Protein AF-D4D636-F1 (afdb_monomer_lite)

InterPro domains:
  IPR001128 Cytochrome P450 [PF00067] (101-252)
  IPR036396 Cytochrome P450 superfamily [G3DSA:1.10.630.10] (94-252)
  IPR036396 Cytochrome P450 superfamily [SSF48264] (96-252)

Secondary structure (DSSP, 8-state):
-EEEEEEETT-HHHH-EEEEE---SSHHHHHHHHHHHHT-S-TT------TTS-TTSS-----S--EEEE-SSSEE-SHHHHHH--SPEEEEETTB---PPB-PPPBTTTBTHHHHSS-HHHHHHHHHHHH-SEEEEEETTEEEEEE--HHHHHHHTT-SSS----TTSTTSTTGGG--TTSTTTS-TTSHHHHHHHHHHHHHTSHHHHHHHHHHHHHHHHHHHHHHHHHHHHT----HHHHHHHHHHHHH-

pLDDT: mean 86.83, std 15.16, range [33.31, 97.62]

Organism: Trichophyton verrucosum (strain HKI 0517) (NCBI:txid663202)

Structure (mmCIF, N/CA/C/O backbone):
data_AF-D4D636-F1
#
_entry.id   AF-D4D636-F1
#
loop_
_atom_site.group_PDB
_atom_site.id
_atom_site.type_symbol
_atom_site.label_atom_id
_atom_site.label_alt_id
_atom_site.label_comp_id
_atom_site.label_asym_id
_atom_site.label_entity_id
_atom_site.label_seq_id
_atom_site.pdbx_PDB_ins_code
_atom_site.Cartn_x
_atom_site.Cartn_y
_atom_site.Cartn_z
_atom_site.occupancy
_atom_site.B_iso_or_equiv
_atom_site.auth_seq_id
_atom_site.auth_comp_id
_atom_site.auth_asym_id
_atom_site.auth_atom_id
_atom_site.pdbx_PDB_model_num
ATOM 1 N N . MET A 1 1 ? -31.312 15.406 18.066 1.00 64.62 1 MET A N 1
ATOM 2 C CA . MET A 1 1 ? -30.055 14.769 17.632 1.00 64.62 1 MET A CA 1
ATOM 3 C C . MET A 1 1 ? -29.540 13.998 18.830 1.00 64.62 1 MET A C 1
ATOM 5 O O . MET A 1 1 ? -29.364 14.607 19.879 1.00 64.62 1 MET A O 1
ATOM 9 N N . VAL A 1 2 ? -29.472 12.674 18.729 1.00 84.00 2 VAL A N 1
ATOM 10 C CA . VAL A 1 2 ? -29.031 11.815 19.838 1.00 84.00 2 VAL A CA 1
ATOM 11 C C . VAL A 1 2 ? -27.540 11.584 19.648 1.00 84.00 2 VAL A C 1
ATOM 13 O O . VAL A 1 2 ? -27.102 11.400 18.521 1.00 84.00 2 VAL A O 1
ATOM 16 N N . SER A 1 3 ? -26.740 11.635 20.706 1.00 88.31 3 SER A N 1
ATOM 17 C CA . SER A 1 3 ? -25.296 11.411 20.604 1.00 88.31 3 SER A CA 1
ATOM 18 C C . SER A 1 3 ? -24.871 10.332 21.579 1.00 88.31 3 SER A C 1
ATOM 20 O O . SER A 1 3 ? -25.233 10.442 22.748 1.00 88.31 3 SER A O 1
ATOM 22 N N . GLN A 1 4 ? -24.064 9.376 21.124 1.00 92.56 4 GLN A N 1
ATOM 23 C CA . GLN A 1 4 ? -23.548 8.289 21.954 1.00 92.56 4 GLN A CA 1
ATOM 24 C C . GLN A 1 4 ? -22.027 8.215 21.859 1.00 92.56 4 GLN A C 1
ATOM 26 O O . GLN A 1 4 ? -21.435 8.547 20.829 1.00 92.56 4 GLN A O 1
ATOM 3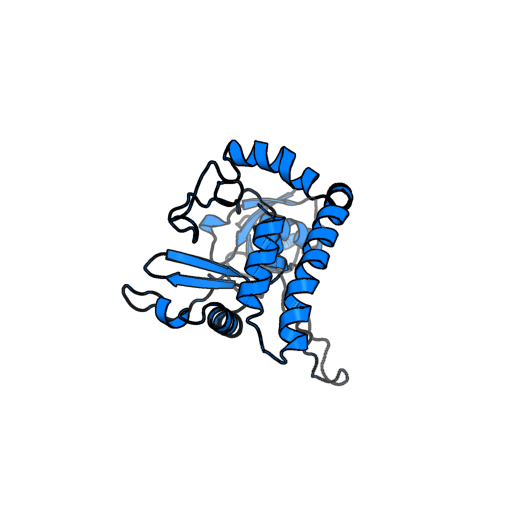1 N N . THR A 1 5 ? -21.386 7.811 22.951 1.00 94.25 5 THR A N 1
ATOM 32 C CA . THR A 1 5 ? -19.938 7.592 22.982 1.00 94.25 5 THR A CA 1
ATOM 33 C C . THR A 1 5 ? -19.648 6.138 22.653 1.00 94.25 5 THR A C 1
ATOM 35 O O . THR A 1 5 ? -20.190 5.248 23.298 1.00 94.25 5 THR A O 1
ATOM 38 N N . PHE A 1 6 ? -18.772 5.902 21.683 1.00 94.88 6 PHE A N 1
ATOM 39 C CA . PHE A 1 6 ? -18.388 4.575 21.224 1.00 94.88 6 PHE A CA 1
ATOM 40 C C . PHE A 1 6 ? -16.882 4.350 21.364 1.00 94.88 6 PHE A C 1
ATOM 42 O O . PHE A 1 6 ? -16.108 5.308 21.398 1.00 94.88 6 PHE A O 1
ATOM 49 N N . PHE A 1 7 ? -16.453 3.091 21.394 1.00 94.50 7 PHE A N 1
ATOM 50 C CA . PHE A 1 7 ? -15.047 2.695 21.282 1.00 94.50 7 PHE A CA 1
ATOM 51 C C . PHE A 1 7 ? -14.914 1.295 20.675 1.00 94.50 7 PHE A C 1
ATOM 53 O O . PHE A 1 7 ? -15.834 0.491 20.762 1.00 94.50 7 PHE A O 1
ATOM 60 N N . LEU A 1 8 ? -13.762 0.962 20.095 1.00 93.00 8 LEU A N 1
ATOM 61 C CA . LEU A 1 8 ? -13.460 -0.394 19.629 1.00 93.00 8 LEU A CA 1
ATOM 62 C C . LEU A 1 8 ? -12.976 -1.259 20.800 1.00 93.00 8 LEU A C 1
ATOM 64 O O . LEU A 1 8 ? -12.037 -0.889 21.514 1.00 93.00 8 LEU A O 1
ATOM 68 N N . LEU A 1 9 ? -13.583 -2.435 20.988 1.00 91.62 9 LEU A N 1
ATOM 69 C CA . LEU A 1 9 ? -13.149 -3.389 22.010 1.00 91.62 9 LEU A CA 1
ATOM 70 C C . LEU A 1 9 ? -11.670 -3.749 21.812 1.00 91.62 9 LEU A C 1
ATOM 72 O O . LEU A 1 9 ? -11.223 -4.018 20.697 1.00 91.62 9 LEU A O 1
ATOM 76 N N . GLY A 1 10 ? -10.912 -3.757 22.910 1.00 88.12 10 GLY A N 1
ATOM 77 C CA . GLY A 1 10 ? -9.457 -3.944 22.908 1.00 88.12 10 GLY A CA 1
ATOM 78 C C . GLY A 1 10 ? -8.645 -2.658 22.722 1.00 88.12 10 GLY A C 1
ATOM 79 O O . GLY A 1 10 ? -7.451 -2.674 22.998 1.00 88.12 10 GLY A O 1
ATOM 80 N N . ARG A 1 11 ? -9.266 -1.538 22.314 1.00 89.94 11 ARG A N 1
ATOM 81 C CA . ARG A 1 11 ? -8.588 -0.243 22.102 1.00 89.94 11 ARG A CA 1
ATOM 82 C C . ARG A 1 11 ? -9.389 0.951 22.635 1.00 89.94 11 ARG A C 1
ATOM 84 O O . ARG A 1 11 ? -9.500 1.972 21.961 1.00 89.94 11 ARG A O 1
ATOM 91 N N . ARG A 1 12 ? -9.970 0.838 23.838 1.00 90.06 12 ARG A N 1
ATOM 92 C CA . ARG A 1 12 ? -10.853 1.872 24.424 1.00 90.06 12 ARG A CA 1
ATOM 93 C C . ARG A 1 12 ? -10.198 3.257 24.453 1.00 90.06 12 ARG A C 1
ATOM 95 O O . ARG A 1 12 ? -10.799 4.211 23.972 1.00 90.06 12 ARG A O 1
ATOM 102 N N . GLU A 1 13 ? -8.968 3.355 24.945 1.00 89.44 13 GLU A N 1
ATOM 103 C CA . GLU A 1 13 ? -8.262 4.634 25.126 1.00 89.44 13 GLU A CA 1
ATOM 104 C C . GLU A 1 13 ? -8.042 5.388 23.803 1.00 89.44 13 GLU A C 1
ATOM 106 O O . GLU A 1 13 ? -8.341 6.575 23.718 1.00 89.44 13 GLU A O 1
ATOM 111 N N . ASP A 1 14 ? -7.628 4.683 22.746 1.00 88.06 14 ASP A N 1
ATOM 112 C CA . ASP A 1 14 ? -7.284 5.293 21.450 1.00 88.06 14 ASP A CA 1
ATOM 113 C C . ASP A 1 14 ? -8.501 5.581 20.555 1.00 88.06 14 ASP A C 1
ATOM 115 O O . ASP A 1 14 ? -8.406 6.311 19.566 1.00 88.06 14 ASP A O 1
ATOM 119 N N . THR A 1 15 ? -9.638 4.939 20.834 1.00 91.81 15 THR A N 1
ATOM 120 C CA . THR A 1 15 ? -10.776 4.892 19.899 1.00 91.81 15 THR A CA 1
ATOM 121 C C . THR A 1 15 ? -12.064 5.459 20.481 1.00 91.81 15 THR A C 1
ATOM 123 O O . THR A 1 15 ? -13.079 5.499 19.788 1.00 91.81 15 THR A O 1
ATOM 126 N N . THR A 1 16 ? -12.050 5.940 21.725 1.00 94.25 16 THR A N 1
ATOM 127 C CA . THR A 1 16 ? -13.240 6.556 22.317 1.00 94.25 16 THR A CA 1
ATOM 128 C C . THR A 1 16 ? -13.618 7.826 21.554 1.00 94.25 16 THR A C 1
ATOM 130 O O . THR A 1 16 ? -12.854 8.790 21.519 1.00 94.25 16 THR A O 1
ATOM 133 N N . ARG A 1 17 ? -14.800 7.838 20.929 1.00 93.12 17 ARG A N 1
ATOM 134 C CA . ARG A 1 17 ? -15.316 8.978 20.157 1.00 93.12 17 ARG A CA 1
ATOM 135 C C . ARG A 1 17 ? -16.808 9.156 20.390 1.00 93.12 17 ARG A C 1
ATOM 137 O O . ARG A 1 17 ? -17.547 8.189 20.544 1.00 93.12 17 ARG A O 1
ATOM 144 N N . LYS A 1 18 ? -17.256 10.408 20.381 1.00 93.31 18 LYS A N 1
ATOM 145 C CA . LYS A 1 18 ? -18.677 10.751 20.413 1.00 93.31 18 LYS A CA 1
ATOM 146 C C . LYS A 1 18 ? -19.212 10.789 18.983 1.00 93.31 18 LYS A C 1
ATOM 148 O O . LYS A 1 18 ? -18.644 11.484 18.145 1.00 93.31 18 LYS A O 1
ATOM 153 N N . VAL A 1 19 ? -20.282 10.048 18.716 1.00 92.00 19 VAL A N 1
ATOM 154 C CA . VAL A 1 19 ? -20.913 9.950 17.395 1.00 92.00 19 VAL A CA 1
ATOM 155 C C . VAL A 1 19 ? -22.338 10.478 17.483 1.00 92.00 19 VAL A C 1
ATOM 157 O O . VAL A 1 19 ? -23.110 10.099 18.367 1.00 92.00 19 VAL A O 1
ATOM 160 N N . GLU A 1 20 ? -22.681 11.381 16.571 1.00 90.25 20 GLU A N 1
ATOM 161 C CA . GLU A 1 20 ? -24.037 11.904 16.432 1.00 90.25 20 GLU A CA 1
ATOM 162 C C . GLU A 1 20 ? -24.884 10.948 15.590 1.00 90.25 20 GLU A C 1
ATOM 164 O O . GLU A 1 20 ? -24.506 10.540 14.493 1.00 90.25 20 GLU A O 1
ATOM 169 N N . MET A 1 21 ? -26.046 10.587 16.123 1.00 84.69 21 MET A N 1
ATOM 170 C CA . MET A 1 21 ? -27.013 9.681 15.523 1.00 84.69 21 MET A CA 1
ATOM 171 C C . MET A 1 21 ? -28.285 10.460 15.169 1.00 84.69 21 MET A C 1
ATOM 173 O O . MET A 1 21 ? -28.931 11.096 16.013 1.00 84.69 21 MET A O 1
ATOM 177 N N . ASN A 1 22 ? -28.666 10.401 13.895 1.00 83.06 22 ASN A N 1
ATOM 178 C CA . ASN A 1 22 ? -29.819 11.117 13.348 1.00 83.06 22 ASN A CA 1
ATOM 179 C C . ASN A 1 22 ? -31.132 10.349 13.558 1.00 83.06 22 ASN A C 1
ATOM 181 O O . ASN A 1 22 ? -31.799 10.016 12.589 1.00 83.06 22 ASN A O 1
ATOM 185 N N . GLY A 1 23 ? -31.487 10.065 14.815 1.00 79.50 23 GLY A N 1
ATOM 186 C CA . GLY A 1 23 ? -32.729 9.354 15.158 1.00 79.50 23 GLY A CA 1
ATOM 187 C C . GLY A 1 23 ? -32.871 8.011 14.429 1.00 79.50 23 GLY A C 1
ATOM 188 O O . GLY A 1 23 ? -33.794 7.866 13.639 1.00 79.50 23 GLY A O 1
ATOM 189 N N . PRO A 1 24 ? -31.926 7.075 14.612 1.00 81.81 24 PRO A N 1
ATOM 190 C CA . PRO A 1 24 ? -31.933 5.807 13.894 1.00 81.81 24 PRO A CA 1
ATOM 191 C C . PRO A 1 24 ? -33.111 4.918 14.305 1.00 81.81 24 PRO A C 1
ATOM 193 O O . PRO A 1 24 ? -33.360 4.733 15.492 1.00 81.81 24 PRO A O 1
ATOM 196 N N . ASP A 1 25 ? -33.760 4.298 13.319 1.00 85.06 25 ASP A N 1
ATOM 197 C CA . ASP A 1 25 ? -34.862 3.350 13.545 1.00 85.06 25 ASP A CA 1
ATOM 198 C C . ASP A 1 25 ? -34.370 1.916 13.841 1.00 85.06 25 ASP A C 1
ATOM 200 O O . ASP A 1 25 ? -35.157 1.039 14.185 1.00 85.06 25 ASP A O 1
ATOM 204 N N . SER A 1 26 ? -33.074 1.630 13.651 1.00 86.62 26 SER A N 1
ATOM 205 C CA . SER A 1 26 ? -32.472 0.315 13.927 1.00 86.62 26 SER A CA 1
ATOM 206 C C . SER A 1 26 ? -30.950 0.385 14.086 1.00 86.62 26 SER A C 1
ATOM 208 O O . SER A 1 26 ? -30.310 1.323 13.603 1.00 86.62 26 SER A O 1
ATOM 210 N N . LEU A 1 27 ? -30.348 -0.653 14.683 1.00 84.00 27 LEU A N 1
ATOM 211 C CA . LEU A 1 27 ? -28.887 -0.813 14.743 1.00 84.00 27 LEU A CA 1
ATOM 212 C C . LEU A 1 27 ? -28.252 -0.887 13.343 1.00 84.00 27 LEU A C 1
ATOM 214 O O . LEU A 1 27 ? -27.205 -0.295 13.100 1.00 84.00 27 LEU A O 1
ATOM 218 N N . ASN A 1 28 ? -28.918 -1.531 12.382 1.00 84.19 28 ASN A N 1
ATOM 219 C CA . ASN A 1 28 ? -28.427 -1.612 11.003 1.00 84.19 28 ASN A CA 1
ATOM 220 C C . ASN A 1 28 ? -28.324 -0.235 10.332 1.00 84.19 28 ASN A C 1
ATOM 222 O O . ASN A 1 28 ? -27.419 -0.007 9.531 1.00 84.19 28 ASN A O 1
ATOM 226 N N . ALA A 1 29 ? -29.205 0.705 10.688 1.00 85.50 29 ALA A N 1
ATOM 227 C CA . ALA A 1 29 ? -29.186 2.056 10.134 1.00 85.50 29 ALA A CA 1
ATOM 228 C C . ALA A 1 29 ? -27.954 2.871 10.571 1.00 85.50 29 ALA A C 1
ATOM 230 O O . ALA A 1 29 ? -27.540 3.777 9.847 1.00 85.50 29 ALA A O 1
ATOM 231 N N . ILE A 1 30 ? -27.344 2.554 11.722 1.00 87.44 30 ILE A N 1
ATOM 232 C CA . ILE A 1 30 ? -26.146 3.259 12.209 1.00 87.44 30 ILE A CA 1
ATOM 233 C C . ILE A 1 30 ? -24.833 2.636 11.727 1.00 87.44 30 ILE A C 1
ATOM 235 O O . ILE A 1 30 ? -23.808 3.321 11.749 1.00 87.44 30 ILE A O 1
ATOM 239 N N . LEU A 1 31 ? -24.840 1.382 11.254 1.00 87.31 31 LEU A N 1
ATOM 240 C CA . LEU A 1 31 ? -23.616 0.665 10.872 1.00 87.31 31 LEU A CA 1
ATOM 241 C C . LEU A 1 31 ? -22.752 1.412 9.846 1.00 87.31 31 LEU A C 1
ATOM 243 O O . LEU A 1 31 ? -21.551 1.502 10.089 1.00 87.31 31 LEU A O 1
ATOM 247 N N . PRO A 1 32 ? -23.289 2.012 8.763 1.00 86.06 32 PRO A N 1
ATOM 248 C CA . PRO A 1 32 ? -22.455 2.743 7.807 1.00 86.06 32 PRO A CA 1
ATOM 249 C C . PRO A 1 32 ? -21.752 3.954 8.434 1.00 86.06 32 PRO A C 1
ATOM 251 O O . PRO A 1 32 ? -20.595 4.235 8.125 1.00 86.06 32 PRO A O 1
ATOM 254 N N . GLY A 1 33 ? -22.430 4.657 9.349 1.00 88.00 33 GLY A N 1
ATOM 255 C CA . GLY A 1 33 ? -21.862 5.800 10.066 1.00 88.00 33 GLY A CA 1
ATOM 256 C C . GLY A 1 33 ? -20.763 5.375 11.035 1.00 88.00 33 GLY A C 1
ATOM 257 O O . GLY A 1 33 ? -19.674 5.949 11.031 1.00 88.00 33 GLY A O 1
ATOM 258 N N . ILE A 1 34 ? -21.013 4.316 11.809 1.00 89.75 34 ILE A N 1
ATOM 259 C CA . ILE A 1 34 ? -20.013 3.714 12.698 1.00 89.75 34 ILE A CA 1
ATOM 260 C C . ILE A 1 34 ? -18.806 3.230 11.888 1.00 89.75 34 ILE A C 1
ATOM 262 O O . ILE A 1 34 ? -17.666 3.552 12.216 1.00 89.75 34 ILE A O 1
ATOM 266 N N . ALA A 1 35 ? -19.040 2.528 10.784 1.00 87.75 35 ALA A N 1
ATOM 267 C CA . ALA A 1 35 ? -17.984 2.036 9.915 1.00 87.75 35 ALA A CA 1
ATOM 268 C C . ALA A 1 35 ? -17.115 3.160 9.349 1.00 87.75 35 ALA A C 1
ATOM 270 O O . ALA A 1 35 ? -15.891 3.044 9.350 1.00 87.75 35 ALA A O 1
ATOM 271 N N . ALA A 1 36 ? -17.727 4.273 8.940 1.00 85.19 36 ALA A N 1
ATOM 272 C CA . ALA A 1 36 ? -17.004 5.439 8.451 1.00 85.19 36 ALA A CA 1
ATOM 273 C C . ALA A 1 36 ? -16.132 6.091 9.538 1.00 85.19 36 ALA A C 1
ATOM 275 O O . ALA A 1 36 ? -14.976 6.415 9.270 1.00 85.19 36 ALA A O 1
ATOM 276 N N . VAL A 1 37 ? -16.653 6.252 10.761 1.00 88.44 37 VAL A N 1
ATOM 277 C CA . VAL A 1 37 ? -15.914 6.860 11.886 1.00 88.44 37 VAL A CA 1
ATOM 278 C C . VAL A 1 37 ? -14.745 5.983 12.336 1.00 88.44 37 VAL A C 1
ATOM 280 O O . VAL A 1 37 ? -13.674 6.497 12.654 1.00 88.44 37 VAL A O 1
ATOM 283 N N . TYR A 1 38 ? -14.945 4.666 12.361 1.00 87.81 38 TYR A N 1
ATOM 284 C CA . TYR A 1 38 ? -13.976 3.703 12.887 1.00 87.81 38 TYR A CA 1
ATOM 285 C C . TYR A 1 38 ? -13.116 3.022 11.817 1.00 87.81 38 TYR A C 1
ATOM 287 O O . TYR A 1 38 ? -12.277 2.188 12.152 1.00 87.81 38 TYR A O 1
ATOM 295 N N . GLY A 1 39 ? -13.304 3.359 10.538 1.00 83.25 39 GLY A N 1
ATOM 296 C CA . GLY A 1 39 ? -12.558 2.763 9.428 1.00 83.25 39 GLY A CA 1
ATOM 297 C C . GLY A 1 39 ? -12.833 1.267 9.230 1.00 83.25 39 GLY A C 1
ATOM 298 O O . GLY A 1 39 ? -11.931 0.525 8.843 1.00 83.25 39 GLY A O 1
ATOM 299 N N . ILE A 1 40 ? -14.056 0.805 9.509 1.00 86.38 40 ILE A N 1
ATOM 300 C CA . ILE A 1 40 ? -14.447 -0.601 9.342 1.00 86.38 40 ILE A CA 1
ATOM 301 C C . ILE A 1 40 ? -14.805 -0.838 7.872 1.00 86.38 40 ILE A C 1
ATOM 303 O O . ILE A 1 40 ? -15.752 -0.259 7.352 1.00 86.38 40 ILE A O 1
ATOM 307 N N . LEU A 1 41 ? -14.045 -1.701 7.200 1.00 80.75 41 LEU A N 1
ATOM 308 C CA . LEU A 1 41 ? -14.147 -1.910 5.752 1.00 80.75 41 LEU A CA 1
ATOM 309 C C . LEU A 1 41 ? -15.418 -2.624 5.287 1.00 80.75 41 LEU A C 1
ATOM 311 O O . LEU A 1 41 ? -15.943 -2.307 4.227 1.00 80.75 41 LEU A O 1
ATOM 315 N N . ARG A 1 42 ? -15.871 -3.620 6.050 1.00 77.75 42 ARG A N 1
ATOM 316 C CA . ARG A 1 42 ? -16.998 -4.488 5.684 1.00 77.75 42 ARG A CA 1
ATOM 317 C C . ARG A 1 42 ? -17.976 -4.566 6.855 1.00 77.75 42 ARG A C 1
ATOM 319 O O . ARG A 1 42 ? -17.931 -5.547 7.600 1.00 77.75 42 ARG A O 1
ATOM 326 N N . PRO A 1 43 ? -18.794 -3.525 7.081 1.00 71.81 43 PRO A N 1
ATOM 327 C CA . PRO A 1 43 ? -19.744 -3.511 8.189 1.00 71.81 43 PRO A CA 1
ATOM 328 C C . PRO A 1 43 ? -20.852 -4.560 8.066 1.00 71.81 43 PRO A C 1
ATOM 330 O O . PRO A 1 43 ? -21.370 -5.002 9.085 1.00 71.81 43 PRO A O 1
ATOM 333 N N . GLU A 1 44 ? -21.178 -4.985 6.844 1.00 67.19 44 GLU A N 1
ATOM 334 C CA . GLU A 1 44 ? -22.126 -6.070 6.549 1.00 67.19 44 GLU A CA 1
ATOM 335 C C . GLU A 1 44 ? -21.478 -7.457 6.634 1.00 67.19 44 GLU A C 1
ATOM 337 O O . GLU A 1 44 ? -22.164 -8.479 6.658 1.00 67.19 44 GLU A O 1
ATOM 342 N N . GLY A 1 45 ? -20.145 -7.484 6.630 1.00 61.56 45 GLY A N 1
ATOM 343 C CA . GLY A 1 45 ? -19.355 -8.670 6.855 1.00 61.56 45 GLY A CA 1
ATOM 344 C C . GLY A 1 45 ? -18.645 -9.332 5.697 1.00 61.56 45 GLY A C 1
ATOM 345 O O . GLY A 1 45 ? -18.647 -8.875 4.559 1.00 61.56 45 GLY A O 1
ATOM 346 N N . ILE A 1 46 ? -17.972 -10.438 6.021 1.00 49.28 46 ILE A N 1
ATOM 347 C CA . ILE A 1 46 ? -17.300 -11.314 5.066 1.00 49.28 46 ILE A CA 1
ATOM 348 C C . ILE A 1 46 ? -18.228 -12.494 4.782 1.00 49.28 46 ILE A C 1
ATOM 350 O O . ILE A 1 46 ? -18.347 -13.422 5.583 1.00 49.28 46 ILE A O 1
ATOM 354 N N . ILE A 1 47 ? -18.847 -12.500 3.602 1.00 45.81 47 ILE A N 1
ATOM 355 C CA . ILE A 1 47 ? -19.479 -13.710 3.074 1.00 45.81 47 ILE A CA 1
ATOM 356 C C . ILE A 1 47 ? -18.346 -14.684 2.735 1.00 45.81 47 ILE A C 1
ATOM 358 O O . ILE A 1 47 ? -17.676 -14.545 1.711 1.00 45.81 47 ILE A O 1
ATOM 362 N N . LEU A 1 48 ? -18.106 -15.676 3.594 1.00 39.59 48 LEU A N 1
ATOM 363 C CA . LEU A 1 48 ? -17.235 -16.803 3.267 1.00 39.59 48 LEU A CA 1
ATOM 364 C C . LEU A 1 48 ? -17.953 -17.692 2.243 1.00 39.59 48 LEU A C 1
ATOM 366 O O . LEU A 1 48 ? -18.508 -18.737 2.576 1.00 39.59 48 LEU A O 1
ATOM 370 N N . SER A 1 49 ? -17.970 -17.281 0.976 1.00 35.94 49 SER A N 1
ATOM 371 C CA . SER A 1 49 ? -18.402 -18.155 -0.111 1.00 35.94 49 SER A CA 1
ATOM 372 C C . SER A 1 49 ? -17.338 -19.235 -0.299 1.00 35.94 49 SER A C 1
ATOM 374 O O . SER A 1 49 ? -16.335 -19.018 -0.977 1.00 35.94 49 SER A O 1
ATOM 376 N N . ASN A 1 50 ? -17.518 -20.394 0.331 1.00 35.16 50 ASN A N 1
ATOM 377 C CA . ASN A 1 50 ? -16.690 -21.563 0.061 1.00 35.16 50 ASN A CA 1
ATOM 378 C C . ASN A 1 50 ? -17.085 -22.129 -1.322 1.00 35.16 50 ASN A C 1
ATOM 380 O O . ASN A 1 50 ? -18.184 -22.672 -1.441 1.00 35.16 50 ASN A O 1
ATOM 384 N N . PRO A 1 51 ? -16.247 -22.053 -2.378 1.00 36.28 51 PRO A N 1
ATOM 385 C CA . PRO A 1 51 ? -16.654 -22.431 -3.737 1.00 36.28 51 PRO A CA 1
ATOM 386 C C . PRO A 1 51 ? -16.782 -23.949 -3.953 1.00 36.28 51 PRO A C 1
ATOM 388 O O . PRO A 1 51 ? -17.005 -24.389 -5.077 1.00 36.28 51 PRO A O 1
ATOM 391 N N . LYS A 1 52 ? -16.578 -24.768 -2.909 1.00 37.69 52 LYS A N 1
ATOM 392 C CA . LYS A 1 52 ? -16.506 -26.236 -3.005 1.00 37.69 52 LYS A CA 1
ATOM 393 C C . LYS A 1 52 ? -17.531 -27.002 -2.165 1.00 37.69 52 LYS A C 1
ATOM 395 O O . LYS A 1 52 ? -17.421 -28.223 -2.089 1.00 37.69 52 LYS A O 1
ATOM 400 N N . LEU A 1 53 ? -18.524 -26.347 -1.560 1.00 39.84 53 LEU A N 1
ATOM 401 C CA . LEU A 1 53 ? -19.605 -27.055 -0.863 1.00 39.84 53 LEU A CA 1
ATOM 402 C C . LEU A 1 53 ? -20.948 -26.852 -1.573 1.00 39.84 53 LEU A C 1
ATOM 404 O O . LEU A 1 53 ? -21.448 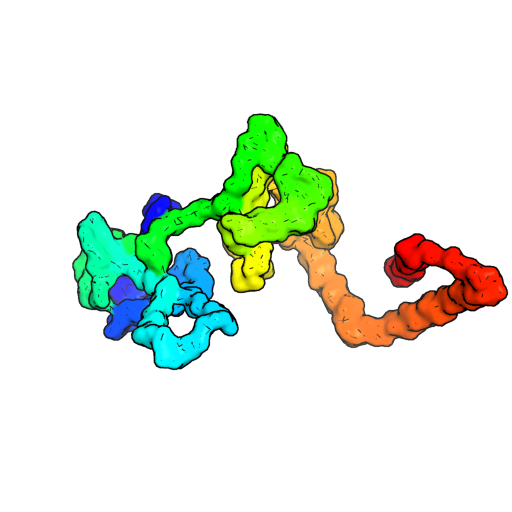-25.741 -1.707 1.00 39.84 53 LEU A O 1
ATOM 408 N N . ASN A 1 54 ? -21.504 -27.962 -2.049 1.00 34.28 54 ASN A N 1
ATOM 409 C CA . ASN A 1 54 ? -22.726 -28.041 -2.842 1.00 34.28 54 ASN A CA 1
ATOM 410 C C . ASN A 1 54 ? -23.934 -27.463 -2.080 1.00 34.28 54 ASN A C 1
ATOM 412 O O . ASN A 1 54 ? -24.187 -27.820 -0.931 1.00 34.28 54 ASN A O 1
ATOM 416 N N . SER A 1 55 ? -24.716 -26.614 -2.749 1.00 39.53 55 SER A N 1
ATOM 417 C CA . SER A 1 55 ? -25.752 -25.744 -2.168 1.00 39.53 55 SER A CA 1
ATOM 418 C C . SER A 1 55 ? -27.069 -26.423 -1.746 1.00 39.53 55 SER A C 1
ATOM 420 O O . SER A 1 55 ? -28.107 -25.764 -1.754 1.00 39.53 55 SER A O 1
ATOM 422 N N . SER A 1 56 ? -27.093 -27.724 -1.441 1.00 36.69 56 SER A N 1
ATOM 423 C CA . SER A 1 56 ? -28.366 -28.439 -1.200 1.00 36.69 56 SER A CA 1
ATOM 424 C C . SER A 1 56 ? -28.572 -28.985 0.209 1.00 36.69 56 SER A C 1
ATOM 426 O O . SER A 1 56 ? -29.669 -29.447 0.507 1.00 36.69 56 SER A O 1
ATOM 428 N N . M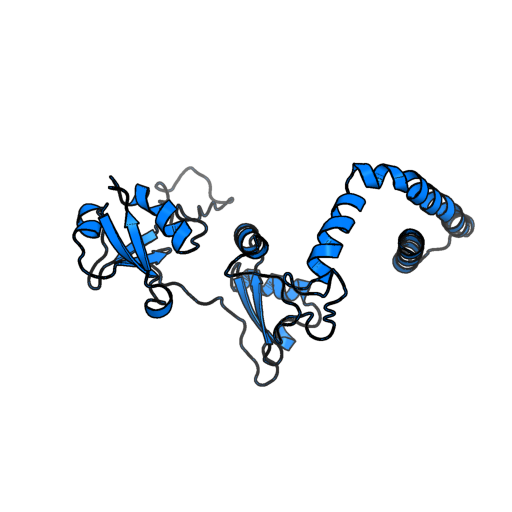ET A 1 57 ? -27.592 -28.885 1.107 1.00 37.00 57 MET A N 1
ATOM 429 C CA . MET A 1 57 ? -27.782 -29.252 2.511 1.00 37.00 57 MET A CA 1
ATOM 430 C C . MET A 1 57 ? -26.905 -28.389 3.406 1.00 37.00 57 MET A C 1
ATOM 432 O O . MET A 1 57 ? -25.734 -28.699 3.557 1.00 37.00 57 MET A O 1
ATOM 436 N N . LEU A 1 58 ? -27.473 -27.314 3.956 1.00 35.34 58 LEU A N 1
ATOM 437 C CA . LEU A 1 58 ? -27.148 -26.675 5.240 1.00 35.34 58 LEU A CA 1
ATOM 438 C C . LEU A 1 58 ? -28.188 -25.547 5.462 1.00 35.34 58 LEU A C 1
ATOM 440 O O . LEU A 1 58 ? -28.651 -24.958 4.479 1.00 35.34 58 LEU A O 1
ATOM 444 N N . PRO A 1 59 ? -28.598 -25.251 6.713 1.00 33.31 59 PRO A N 1
ATOM 445 C CA . PRO A 1 59 ? -29.402 -24.065 7.012 1.00 33.31 59 PRO A CA 1
ATOM 446 C C . PRO A 1 59 ? -28.657 -22.825 6.505 1.00 33.31 59 PRO A C 1
ATOM 448 O O . PRO A 1 59 ? -27.426 -22.836 6.474 1.00 33.31 59 PRO A O 1
ATOM 451 N N . ARG A 1 60 ? -29.395 -21.789 6.071 1.00 33.31 60 ARG A N 1
ATOM 452 C CA . ARG A 1 60 ? -28.841 -20.473 5.700 1.00 33.31 60 ARG A CA 1
ATOM 453 C C . ARG A 1 60 ? -27.710 -20.135 6.674 1.00 33.31 60 ARG A C 1
ATOM 455 O O . ARG A 1 60 ? -27.973 -19.946 7.854 1.00 33.31 60 ARG A O 1
ATOM 462 N N . ALA A 1 61 ? -26.468 -20.144 6.197 1.00 34.84 61 ALA A N 1
ATOM 463 C CA . ALA A 1 61 ? -25.351 -19.686 6.998 1.00 34.84 61 ALA A CA 1
ATOM 464 C C . ALA A 1 61 ? -25.563 -18.185 7.190 1.00 34.84 61 ALA A C 1
ATOM 466 O O . ALA A 1 61 ? -25.437 -17.422 6.230 1.00 34.84 61 ALA A O 1
ATOM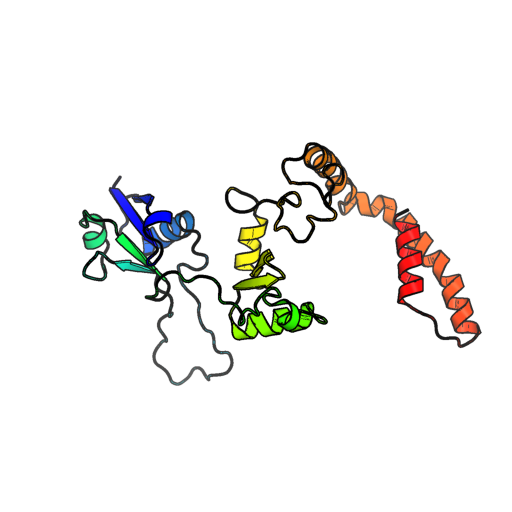 467 N N . ASP A 1 62 ? -25.968 -17.789 8.394 1.00 35.59 62 ASP A N 1
ATOM 468 C CA . ASP A 1 62 ? -26.023 -16.386 8.776 1.00 35.59 62 ASP A CA 1
ATOM 469 C C . ASP A 1 62 ? -24.630 -15.774 8.543 1.00 35.59 62 ASP A C 1
ATOM 471 O O . ASP A 1 62 ? -23.617 -16.411 8.863 1.00 35.59 62 ASP A O 1
ATOM 475 N N . PRO A 1 63 ? -24.534 -14.590 7.915 1.00 39.97 63 PRO A N 1
ATOM 476 C CA . PRO A 1 63 ? -23.250 -13.968 7.627 1.00 39.97 63 PRO A CA 1
ATOM 477 C C . PRO A 1 63 ? -22.483 -13.747 8.937 1.00 39.97 63 PRO A C 1
ATOM 479 O O . PRO A 1 63 ? -22.906 -12.998 9.812 1.00 39.97 63 PRO A O 1
ATOM 482 N N . ILE A 1 64 ? -21.337 -14.421 9.079 1.00 42.69 64 ILE A N 1
ATOM 483 C CA . ILE A 1 64 ? -20.478 -14.390 10.273 1.00 42.69 64 ILE A CA 1
ATOM 484 C C . ILE A 1 64 ? -19.641 -13.105 10.265 1.00 42.69 64 ILE A C 1
ATOM 486 O O . ILE A 1 64 ? -18.414 -13.167 10.274 1.00 42.69 64 ILE A O 1
ATOM 490 N N . THR A 1 65 ? -20.274 -11.931 10.185 1.00 54.72 65 THR A N 1
ATOM 491 C CA . THR A 1 65 ? -19.650 -10.671 10.614 1.00 54.72 65 THR A CA 1
ATOM 492 C C . THR A 1 65 ? -20.670 -9.602 10.941 1.00 54.72 65 THR A C 1
ATOM 494 O O . THR A 1 65 ? -21.032 -8.748 10.143 1.00 54.72 65 THR A O 1
ATOM 497 N N . GLU A 1 66 ? -21.105 -9.647 12.185 1.00 74.00 66 GLU A N 1
ATOM 498 C CA . GLU A 1 66 ? -21.989 -8.659 12.762 1.00 74.00 66 GLU A CA 1
ATOM 499 C C . GLU A 1 66 ? -21.124 -7.717 13.604 1.00 74.00 66 GLU A C 1
ATOM 501 O O . GLU A 1 66 ? -20.415 -8.157 14.520 1.00 74.00 66 GLU A O 1
ATOM 506 N N . ILE A 1 67 ? -21.112 -6.428 13.260 1.00 86.31 67 ILE 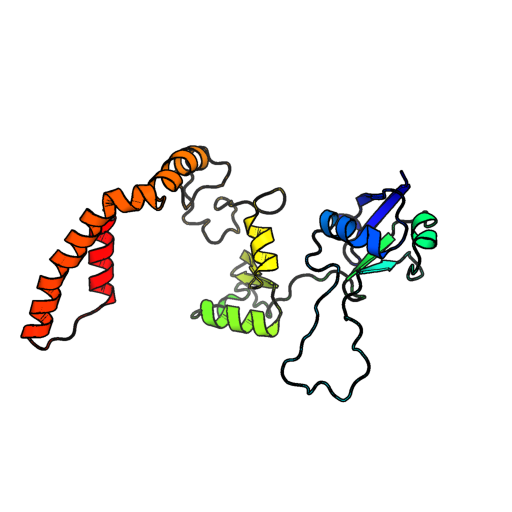A N 1
ATOM 507 C CA . ILE A 1 67 ? -20.692 -5.399 14.213 1.00 86.31 67 ILE A CA 1
ATOM 508 C C . ILE A 1 67 ? -21.647 -5.516 15.400 1.00 86.31 67 ILE A C 1
ATOM 510 O O . ILE A 1 67 ? -22.856 -5.396 15.222 1.00 86.31 67 ILE A O 1
ATOM 514 N N . ARG A 1 68 ? -21.114 -5.753 16.598 1.00 89.06 68 ARG A N 1
ATOM 515 C CA . ARG A 1 68 ? -21.930 -5.877 17.814 1.00 89.06 68 ARG A CA 1
ATOM 516 C C . ARG A 1 68 ? -21.572 -4.812 18.823 1.00 89.06 68 ARG A C 1
ATOM 518 O O . ARG A 1 68 ? -20.387 -4.512 19.007 1.00 89.06 68 ARG A O 1
ATOM 525 N N . PHE A 1 69 ? -22.605 -4.308 19.479 1.00 91.56 69 PHE A N 1
ATOM 526 C CA . PHE A 1 69 ? -22.532 -3.272 20.493 1.00 91.56 69 PHE A CA 1
ATOM 527 C C . PHE A 1 69 ? -22.623 -3.901 21.877 1.00 91.56 69 PHE A C 1
ATOM 529 O O . PHE A 1 69 ? -23.383 -4.840 22.083 1.00 91.56 69 PHE A O 1
ATOM 536 N N . HIS A 1 70 ? -21.833 -3.400 22.816 1.00 91.44 70 HIS A N 1
ATOM 537 C CA . HIS A 1 70 ? -21.757 -3.922 24.178 1.00 91.44 70 HIS A CA 1
ATOM 538 C C . HIS A 1 70 ? -21.677 -2.762 25.162 1.00 91.44 70 HIS A C 1
ATOM 540 O O . HIS A 1 70 ? -21.004 -1.768 24.885 1.00 91.44 70 HIS A O 1
ATOM 546 N N . ASN A 1 71 ? -22.315 -2.894 26.319 1.00 89.56 71 ASN A N 1
ATOM 547 C CA . ASN A 1 71 ? -21.967 -2.095 27.493 1.00 89.56 71 ASN A CA 1
ATOM 548 C C . ASN A 1 71 ? -20.926 -2.869 28.339 1.00 89.56 71 ASN A C 1
ATOM 550 O O . ASN A 1 71 ? -20.310 -3.823 27.858 1.00 89.56 71 ASN A O 1
ATOM 554 N N . GLU A 1 72 ? -20.666 -2.461 29.583 1.00 80.38 72 GLU A N 1
ATOM 555 C CA . GLU A 1 72 ? -19.676 -3.148 30.435 1.00 80.38 72 GLU A CA 1
ATOM 556 C C . GLU A 1 72 ? -20.106 -4.554 30.898 1.00 80.38 72 GLU A C 1
ATOM 558 O O . GLU A 1 72 ? -19.283 -5.309 31.421 1.00 80.38 72 GLU A O 1
ATOM 563 N N . HIS A 1 73 ? -21.375 -4.922 30.721 1.00 80.25 73 HIS A N 1
ATOM 564 C CA . HIS A 1 73 ? -21.979 -6.121 31.301 1.00 80.25 73 HIS A CA 1
ATOM 565 C C . HIS A 1 73 ? -22.618 -7.054 30.265 1.00 80.25 73 HIS A C 1
ATOM 567 O O . HIS A 1 73 ? -22.589 -8.270 30.452 1.00 80.25 73 HIS A O 1
ATOM 573 N N . GLU A 1 74 ? -23.170 -6.515 29.180 1.00 88.81 74 GLU A N 1
ATOM 574 C CA . GLU A 1 74 ? -23.980 -7.251 28.213 1.00 88.81 74 GLU A CA 1
ATOM 575 C C . GLU A 1 74 ? -23.908 -6.670 26.793 1.00 88.81 74 GLU A C 1
ATOM 577 O O . GLU A 1 74 ? -23.477 -5.535 26.560 1.00 88.81 74 GLU A O 1
ATOM 582 N N . GLN A 1 75 ? -24.331 -7.495 25.835 1.00 89.06 75 GLN A N 1
ATOM 583 C CA . GLN A 1 75 ? -24.525 -7.100 24.446 1.00 89.06 75 GLN A CA 1
ATOM 584 C C . GLN A 1 75 ? -25.818 -6.281 24.330 1.00 89.06 75 GLN A C 1
ATOM 586 O O . GLN A 1 75 ? -26.813 -6.615 24.964 1.00 89.06 75 GLN A O 1
ATOM 591 N N . LEU A 1 76 ? -25.787 -5.217 23.527 1.00 90.31 76 LEU A N 1
ATOM 592 C CA . LEU A 1 76 ? -26.940 -4.371 23.224 1.00 90.31 76 LEU A CA 1
ATOM 593 C C . LEU A 1 76 ? -27.531 -4.825 21.887 1.00 90.31 76 LEU A C 1
ATOM 595 O O . LEU A 1 76 ? -26.863 -4.720 20.852 1.00 90.31 76 LEU A O 1
ATOM 599 N N . ASP A 1 77 ? -28.767 -5.318 21.911 1.00 88.19 77 ASP A N 1
ATOM 600 C CA . ASP A 1 77 ? -29.417 -5.957 20.758 1.00 88.19 77 ASP A CA 1
ATOM 601 C C . ASP A 1 77 ? -30.484 -5.061 20.105 1.00 88.19 77 ASP A C 1
ATOM 603 O O . ASP A 1 77 ? -30.944 -5.342 18.994 1.00 88.19 77 ASP A O 1
ATOM 607 N N . SER A 1 78 ? -30.853 -3.951 20.752 1.00 88.44 78 SER A N 1
ATOM 608 C CA . SER A 1 78 ? -31.816 -2.977 20.230 1.00 88.44 78 SER A CA 1
ATOM 609 C C . SER A 1 78 ? -31.259 -1.552 20.167 1.00 88.44 78 SER A C 1
ATOM 611 O O . SER A 1 78 ? -30.293 -1.186 20.843 1.00 88.44 78 SER A O 1
ATOM 613 N N . ILE A 1 79 ? -31.867 -0.716 19.316 1.00 88.69 79 ILE A N 1
ATOM 614 C CA . ILE A 1 79 ? -31.467 0.691 19.208 1.00 88.69 79 ILE A CA 1
ATOM 615 C C . ILE A 1 79 ? -31.906 1.485 20.443 1.00 88.69 79 ILE A C 1
ATOM 617 O O . ILE A 1 79 ? -31.222 2.419 20.855 1.00 88.69 79 ILE A O 1
ATOM 621 N N . GLU A 1 80 ? -33.009 1.083 21.072 1.00 90.31 80 GLU A N 1
ATOM 622 C CA . GLU A 1 80 ? -33.523 1.658 22.308 1.00 90.31 80 GLU A CA 1
ATOM 623 C C . GLU A 1 80 ? -32.535 1.460 23.461 1.00 90.31 80 GLU A C 1
ATOM 625 O O . GLU A 1 80 ? -32.217 2.428 24.151 1.00 90.31 80 GLU A O 1
ATOM 630 N N . GLU A 1 81 ? -32.002 0.246 23.627 1.00 90.38 81 GLU A N 1
ATOM 631 C CA . GLU A 1 81 ? -30.954 -0.058 24.611 1.00 90.38 81 GLU A CA 1
ATOM 632 C C . GLU A 1 81 ? -29.701 0.784 24.378 1.00 90.38 81 GLU A C 1
ATOM 634 O O . GLU A 1 81 ? -29.149 1.363 25.314 1.00 90.38 81 GLU A O 1
ATOM 639 N N . LEU A 1 82 ? -29.276 0.905 23.117 1.00 90.19 82 LEU A N 1
ATOM 640 C CA . LEU A 1 82 ? -28.111 1.701 22.749 1.00 90.19 82 LEU A CA 1
ATOM 641 C C . LEU A 1 82 ? -28.303 3.185 23.076 1.00 90.19 82 LEU A C 1
ATOM 643 O O . LEU A 1 82 ? -27.384 3.816 23.592 1.00 90.19 82 LEU A O 1
ATOM 647 N N . ILE A 1 83 ? -29.482 3.744 22.793 1.00 89.50 83 ILE A N 1
ATOM 648 C CA . ILE A 1 83 ? -29.806 5.153 23.066 1.00 89.50 83 ILE A CA 1
ATOM 649 C C . ILE A 1 83 ? -29.963 5.418 24.570 1.00 89.50 83 ILE A C 1
ATOM 651 O O . ILE A 1 83 ? -29.641 6.510 25.035 1.00 89.50 83 ILE A O 1
ATOM 655 N N . GLN A 1 84 ? -30.476 4.449 25.331 1.00 89.94 84 GLN A N 1
ATOM 656 C CA . GLN A 1 84 ? -30.644 4.557 26.785 1.00 89.94 84 GLN A CA 1
ATOM 657 C C . GLN A 1 84 ? -29.345 4.292 27.560 1.00 89.94 84 GLN A C 1
ATOM 659 O O . GLN A 1 84 ? -29.273 4.582 28.757 1.00 89.94 84 GLN A O 1
ATOM 664 N N . CYS A 1 85 ? -28.317 3.757 26.898 1.00 89.44 85 CYS A N 1
ATOM 665 C CA . CYS A 1 85 ? -27.022 3.497 27.500 1.00 89.44 85 CYS A CA 1
ATOM 666 C C . CYS A 1 85 ? -26.305 4.816 27.828 1.00 89.44 85 CYS A C 1
ATOM 668 O O . CYS A 1 85 ? -25.854 5.541 26.945 1.00 89.44 85 CYS A O 1
ATOM 670 N N . ASN A 1 86 ? -26.158 5.123 29.117 1.00 87.31 86 ASN A N 1
ATOM 671 C CA . ASN A 1 86 ? -25.432 6.320 29.556 1.00 87.31 86 ASN A CA 1
ATOM 672 C C . ASN A 1 86 ? -23.904 6.154 29.471 1.00 87.31 86 ASN A C 1
ATOM 674 O O . ASN A 1 86 ? -23.174 7.147 29.477 1.00 87.31 86 ASN A O 1
ATOM 678 N N . ASP A 1 87 ? -23.429 4.911 29.386 1.00 90.38 87 ASP A N 1
ATOM 679 C CA . ASP A 1 87 ? -22.012 4.569 29.356 1.00 90.38 87 ASP A CA 1
ATOM 680 C C . ASP A 1 87 ? -21.457 4.508 27.928 1.00 90.38 87 ASP A C 1
ATOM 682 O O . ASP A 1 87 ? -22.181 4.492 26.931 1.00 90.38 87 ASP A O 1
ATOM 686 N N . ALA A 1 88 ? -20.129 4.475 27.812 1.00 92.38 88 ALA A N 1
ATOM 687 C CA . ALA A 1 88 ? -19.489 4.283 26.518 1.00 92.38 88 ALA A CA 1
ATOM 688 C C . ALA A 1 88 ? -19.803 2.881 25.967 1.00 92.38 88 ALA A C 1
ATOM 690 O O . ALA A 1 88 ? -19.630 1.881 26.662 1.00 92.38 88 ALA A O 1
ATOM 691 N N . VAL A 1 89 ? -20.206 2.814 24.699 1.00 94.50 89 VAL A N 1
ATOM 692 C CA . VAL A 1 89 ? -20.593 1.579 24.013 1.00 94.50 89 VAL A CA 1
ATOM 693 C C . VAL A 1 89 ? -19.384 0.973 23.303 1.00 94.50 89 VAL A C 1
ATOM 695 O O . VAL A 1 89 ? -18.759 1.594 22.441 1.00 94.50 89 VAL A O 1
ATOM 698 N N . GLY A 1 90 ? -19.055 -0.264 23.654 1.00 93.38 90 GLY A N 1
ATOM 699 C CA . GLY A 1 90 ? -18.015 -1.052 23.012 1.00 93.38 90 GLY A CA 1
ATOM 700 C C . GLY A 1 90 ? -18.485 -1.639 21.684 1.00 93.38 90 GLY A C 1
ATOM 701 O O . GLY A 1 90 ? -19.573 -2.195 21.585 1.00 93.38 90 GLY A O 1
ATOM 702 N N . ILE A 1 91 ? -17.638 -1.555 20.665 1.00 93.12 91 ILE A N 1
ATOM 703 C CA . ILE A 1 91 ? -17.857 -2.104 19.329 1.00 93.12 91 ILE A CA 1
ATOM 704 C C . ILE A 1 91 ? -16.932 -3.302 19.140 1.00 93.12 91 ILE A C 1
ATOM 706 O O . ILE A 1 91 ? -15.709 -3.187 19.250 1.00 93.12 91 ILE A O 1
ATOM 710 N N . SER A 1 92 ? -17.510 -4.451 18.812 1.00 90.25 92 SER A N 1
ATOM 711 C CA . SER A 1 92 ? -16.772 -5.657 18.429 1.00 90.25 92 SER A CA 1
ATOM 712 C C . SER A 1 92 ? -16.997 -5.993 16.962 1.00 90.25 92 SER A C 1
ATOM 714 O O . SER A 1 92 ? -18.075 -5.749 16.423 1.00 90.25 92 SER A O 1
ATOM 716 N N . ILE A 1 93 ? -15.984 -6.584 16.331 1.00 86.25 93 ILE A N 1
ATOM 717 C CA . ILE A 1 93 ? -16.054 -7.078 14.952 1.00 86.25 93 ILE A CA 1
ATOM 718 C C . ILE A 1 93 ? -15.989 -8.597 15.030 1.00 86.25 93 ILE A C 1
ATOM 720 O O . ILE A 1 93 ? -15.046 -9.127 15.615 1.00 86.25 93 ILE A O 1
ATOM 724 N N . ASN A 1 94 ? -16.973 -9.313 14.481 1.00 79.69 94 ASN A N 1
ATOM 725 C CA . ASN A 1 94 ? -17.054 -10.779 14.614 1.00 79.69 94 ASN A CA 1
ATOM 726 C C . ASN A 1 94 ? -17.126 -11.270 16.069 1.00 79.69 94 ASN A C 1
ATOM 728 O O . ASN A 1 94 ? -16.597 -12.333 16.384 1.00 79.69 94 ASN A O 1
ATOM 732 N N . GLY A 1 95 ? -17.701 -10.480 16.983 1.00 80.44 95 GLY A N 1
ATOM 733 C CA . GLY A 1 95 ? -17.681 -10.808 18.416 1.00 80.44 95 GLY A CA 1
ATOM 734 C C . GLY A 1 95 ? -16.268 -10.855 19.012 1.00 80.44 95 GLY A C 1
ATOM 735 O O . GLY A 1 95 ? -16.043 -11.459 20.060 1.00 80.44 95 GLY A O 1
ATOM 736 N N . HIS A 1 96 ? -15.291 -10.243 18.343 1.00 85.19 96 HIS A N 1
ATOM 737 C CA . HIS A 1 96 ? -13.909 -10.196 18.784 1.00 85.19 96 HIS A CA 1
ATOM 738 C C . HIS A 1 96 ? -13.450 -8.753 19.014 1.00 85.19 96 HIS A C 1
ATOM 740 O O . HIS A 1 96 ? -13.889 -7.838 18.307 1.00 85.19 96 HIS A O 1
ATOM 746 N N . PRO A 1 97 ? -12.538 -8.537 19.981 1.00 87.81 97 PRO A N 1
ATOM 747 C CA . PRO A 1 97 ? -11.827 -7.274 20.085 1.00 87.81 97 PRO A CA 1
ATOM 748 C C . PRO A 1 97 ? -10.943 -7.072 18.853 1.00 87.81 97 PRO A C 1
ATOM 750 O O . PRO A 1 97 ? -10.498 -8.042 18.226 1.00 87.81 97 PRO A O 1
ATOM 753 N N . VAL A 1 98 ? -10.665 -5.811 18.532 1.00 87.69 98 VAL A N 1
ATOM 754 C CA . VAL A 1 98 ? -9.695 -5.446 17.499 1.00 87.69 98 VAL A CA 1
ATOM 755 C C . VAL A 1 98 ? -8.334 -6.020 17.877 1.00 87.69 98 VAL A C 1
ATOM 757 O O . VAL A 1 98 ? -7.920 -5.971 19.035 1.00 87.69 98 VAL A O 1
ATOM 760 N N . ARG A 1 99 ? -7.652 -6.605 16.891 1.00 86.25 99 ARG A N 1
ATOM 761 C CA . ARG A 1 99 ? -6.373 -7.292 17.076 1.00 86.25 99 ARG A CA 1
ATOM 762 C C . ARG A 1 99 ? -5.298 -6.597 16.266 1.00 86.25 99 ARG A C 1
ATOM 764 O O . ARG A 1 99 ? -5.558 -6.118 15.165 1.00 86.25 99 ARG A O 1
ATOM 771 N N . GLU A 1 100 ? -4.087 -6.614 16.798 1.00 89.12 100 GLU A N 1
ATOM 772 C CA . GLU A 1 100 ? -2.916 -6.192 16.044 1.00 89.12 100 GLU A CA 1
ATOM 773 C C . GLU A 1 100 ? -2.617 -7.184 14.907 1.00 89.12 100 GLU A C 1
ATOM 775 O O . GLU A 1 100 ? -2.824 -8.396 15.082 1.00 89.12 100 GLU A O 1
ATOM 780 N N . PRO A 1 101 ? -2.119 -6.706 13.750 1.00 93.38 101 PRO A N 1
ATOM 781 C CA . PRO A 1 101 ? -1.671 -7.579 12.676 1.00 93.38 101 PRO A CA 1
ATOM 782 C C . PRO A 1 101 ? -0.653 -8.606 13.173 1.00 93.38 101 PRO A C 1
ATOM 784 O O . PRO A 1 101 ? 0.290 -8.282 13.902 1.00 93.38 101 PRO A O 1
ATOM 787 N N . GLN A 1 102 ? -0.842 -9.860 12.770 1.00 94.88 102 GLN A N 1
ATOM 788 C CA . GLN A 1 102 ? 0.031 -10.946 13.197 1.00 94.88 102 GLN A CA 1
ATOM 789 C C . GLN A 1 102 ? 1.388 -10.888 12.485 1.00 94.88 102 GLN A C 1
ATOM 791 O O . GLN A 1 102 ? 1.535 -10.291 11.417 1.00 94.88 102 GLN A O 1
ATOM 796 N N . GLN A 1 103 ? 2.390 -11.526 13.090 1.00 94.75 103 GLN A N 1
ATOM 797 C CA . GLN A 1 103 ? 3.759 -11.559 12.584 1.00 94.75 103 GLN A CA 1
ATOM 798 C C . GLN A 1 103 ? 4.412 -12.929 12.786 1.00 94.75 103 GLN A C 1
ATOM 800 O O . GLN A 1 103 ? 4.022 -13.670 13.699 1.00 94.75 103 GLN A O 1
ATOM 805 N N . PRO A 1 104 ? 5.432 -13.270 11.982 1.00 95.06 104 PRO A N 1
ATOM 806 C CA . PRO A 1 104 ? 6.284 -14.409 12.277 1.00 95.06 104 PRO A CA 1
ATOM 807 C C . PRO A 1 104 ? 7.122 -14.188 13.549 1.00 95.06 104 PRO A C 1
ATOM 809 O O . PRO A 1 104 ? 7.330 -13.042 13.966 1.00 95.06 104 PRO A O 1
ATOM 812 N N . PRO A 1 105 ? 7.617 -15.275 14.175 1.00 94.38 105 PRO A N 1
ATOM 813 C CA . PRO A 1 105 ? 8.531 -15.181 15.307 1.00 94.38 105 PRO A CA 1
ATOM 814 C C . PRO A 1 105 ? 9.727 -14.275 14.999 1.00 94.38 105 PRO A C 1
ATOM 816 O O . PRO A 1 105 ? 10.290 -14.304 13.904 1.00 94.38 105 PRO A O 1
ATOM 819 N N . VAL A 1 106 ? 10.092 -13.456 15.980 1.00 94.69 106 VAL A N 1
ATOM 820 C CA . VAL A 1 106 ? 11.157 -12.458 15.869 1.00 94.69 106 VAL A CA 1
ATOM 821 C C . VAL A 1 106 ? 12.443 -13.072 16.409 1.00 94.69 106 VAL A C 1
ATOM 823 O O . VAL A 1 106 ? 12.467 -13.589 17.526 1.00 94.69 106 VAL A O 1
ATOM 826 N N . ILE A 1 107 ? 13.514 -13.013 15.625 1.00 94.88 107 ILE A N 1
ATOM 827 C CA . ILE A 1 107 ? 14.861 -13.367 16.069 1.00 94.88 107 ILE A CA 1
ATOM 828 C C . ILE A 1 107 ? 15.499 -12.107 16.658 1.00 94.88 107 ILE A C 1
ATOM 830 O O . ILE A 1 107 ? 15.404 -11.030 16.069 1.00 94.88 107 ILE A O 1
ATOM 834 N N . SER A 1 108 ? 16.147 -12.232 17.819 1.00 94.44 108 SER A N 1
ATOM 835 C CA . SER A 1 108 ? 16.862 -11.113 18.447 1.00 94.44 108 SER A CA 1
ATOM 836 C C . SER A 1 108 ? 17.811 -10.446 17.450 1.00 94.44 108 SER A C 1
ATOM 838 O O . SER A 1 108 ? 18.496 -11.146 16.712 1.00 94.44 108 SER A O 1
ATOM 840 N N . GLU A 1 109 ? 17.847 -9.112 17.431 1.00 92.31 109 GLU A N 1
ATOM 841 C CA . GLU A 1 109 ? 18.651 -8.254 16.533 1.00 92.31 109 GLU A CA 1
ATOM 842 C C . GLU A 1 109 ? 18.284 -8.304 15.036 1.00 92.31 109 GLU A C 1
ATOM 844 O O . GLU A 1 109 ? 18.320 -7.273 14.366 1.00 92.31 109 GLU A O 1
ATOM 849 N N . PHE A 1 110 ? 17.883 -9.460 14.507 1.00 95.12 110 PHE A N 1
ATOM 850 C CA . PHE A 1 110 ? 17.588 -9.659 13.081 1.00 95.12 110 PHE A CA 1
ATOM 851 C C . PHE A 1 110 ? 16.110 -9.469 12.725 1.00 95.12 110 PHE A C 1
ATOM 853 O O . PHE A 1 110 ? 15.754 -9.292 11.558 1.00 95.12 110 PHE A O 1
ATOM 860 N N . GLY A 1 111 ? 15.226 -9.522 13.713 1.00 96.00 111 GLY A N 1
ATOM 861 C CA . GLY A 1 111 ? 13.792 -9.517 13.494 1.00 96.00 111 GLY A CA 1
ATOM 862 C C . GLY A 1 111 ? 13.342 -10.724 12.665 1.00 96.00 111 GLY A C 1
ATOM 863 O O . GLY A 1 111 ? 13.643 -11.875 12.972 1.00 96.00 111 GLY A O 1
ATOM 864 N N . ASN A 1 112 ? 12.629 -10.449 11.585 1.00 96.44 112 ASN A N 1
ATOM 865 C CA . ASN A 1 112 ? 12.113 -11.381 10.595 1.00 96.44 112 ASN A CA 1
ATOM 866 C C . ASN A 1 112 ? 12.981 -11.415 9.324 1.00 96.44 112 ASN A C 1
ATOM 868 O O . ASN A 1 112 ? 12.526 -11.912 8.297 1.00 96.44 112 ASN A O 1
ATOM 872 N N . HIS A 1 113 ? 14.219 -10.903 9.355 1.00 95.75 113 HIS A N 1
ATOM 873 C CA . HIS A 1 113 ? 15.083 -10.826 8.171 1.00 95.75 113 HIS A CA 1
ATOM 874 C C . HIS A 1 113 ? 15.181 -12.157 7.407 1.00 95.75 113 HIS A C 1
ATOM 876 O O . HIS A 1 113 ? 14.969 -12.198 6.196 1.00 95.75 113 HIS A O 1
ATOM 882 N N . PHE A 1 114 ? 15.427 -13.253 8.128 1.00 95.31 114 PHE A N 1
ATOM 883 C CA . PHE A 1 114 ? 15.570 -14.595 7.555 1.00 95.31 114 PHE A CA 1
ATOM 884 C C . PHE A 1 114 ? 14.238 -15.252 7.160 1.00 95.31 114 PHE A C 1
ATOM 886 O O . PHE A 1 114 ? 14.238 -16.231 6.423 1.00 95.31 114 PHE A O 1
ATOM 893 N N . GLU A 1 115 ? 13.103 -14.720 7.621 1.00 95.44 115 GLU A N 1
ATOM 894 C CA . GLU A 1 115 ? 11.777 -15.141 7.148 1.00 95.44 115 GLU A CA 1
ATOM 895 C C . GLU A 1 115 ? 11.413 -14.474 5.819 1.00 95.44 115 GLU A C 1
ATOM 897 O O . GLU A 1 115 ? 10.584 -15.007 5.082 1.00 95.44 115 GLU A O 1
ATOM 902 N N . ILE A 1 116 ? 12.011 -13.312 5.530 1.00 95.50 116 ILE A N 1
ATOM 903 C CA . ILE A 1 116 ? 11.725 -12.485 4.355 1.00 95.50 116 ILE A CA 1
ATOM 904 C C . ILE A 1 116 ? 12.717 -12.780 3.227 1.00 95.50 116 ILE A C 1
ATOM 906 O O . ILE A 1 116 ? 12.309 -12.999 2.090 1.00 95.50 116 ILE A O 1
ATOM 910 N N . TYR A 1 117 ? 14.017 -12.790 3.509 1.00 95.44 117 TYR A N 1
ATOM 911 C CA . TYR A 1 117 ? 15.063 -12.867 2.488 1.00 95.44 117 TYR A CA 1
ATOM 912 C C . TYR A 1 117 ? 15.614 -14.290 2.315 1.00 95.44 117 TYR A C 1
ATOM 914 O O . TYR A 1 117 ? 15.607 -15.068 3.268 1.00 95.44 117 TYR A O 1
ATOM 922 N N . PRO A 1 118 ? 16.113 -14.649 1.113 1.00 95.75 118 PRO A N 1
ATOM 923 C CA . PRO A 1 118 ? 16.366 -13.776 -0.045 1.00 95.75 118 PRO A CA 1
ATOM 924 C C . PRO A 1 118 ? 15.154 -13.524 -0.960 1.00 95.75 118 PRO A C 1
ATOM 926 O O . PRO A 1 118 ? 15.109 -12.490 -1.623 1.00 95.75 118 PRO A O 1
ATOM 929 N N . ASP A 1 119 ? 14.163 -14.417 -0.988 1.00 96.81 119 ASP A N 1
ATOM 930 C CA . ASP A 1 119 ? 12.970 -14.272 -1.835 1.00 96.81 119 ASP A CA 1
ATOM 931 C C . ASP A 1 119 ? 11.846 -13.526 -1.108 1.00 96.81 119 ASP A C 1
ATOM 933 O O . ASP A 1 119 ? 10.878 -14.118 -0.630 1.00 96.81 119 ASP A O 1
ATOM 937 N N . HIS A 1 120 ? 11.969 -12.202 -1.020 1.00 94.25 120 HIS A N 1
ATOM 938 C CA . HIS A 1 120 ? 10.965 -11.395 -0.331 1.00 94.25 120 HIS A CA 1
ATOM 939 C C . HIS A 1 120 ? 9.572 -11.504 -0.969 1.00 94.25 120 HIS A C 1
ATOM 941 O O . HIS A 1 120 ? 8.586 -11.459 -0.242 1.00 94.25 120 HIS A O 1
ATOM 947 N N . ILE A 1 121 ? 9.445 -11.673 -2.288 1.00 94.88 121 ILE A N 1
ATOM 948 C CA . ILE A 1 121 ? 8.126 -11.732 -2.937 1.00 94.88 121 ILE A CA 1
ATOM 949 C C . ILE A 1 121 ? 7.407 -13.020 -2.526 1.00 94.88 121 ILE A C 1
ATOM 951 O O . ILE A 1 121 ? 6.297 -12.964 -1.988 1.00 94.88 121 ILE A O 1
ATOM 955 N N . GLY A 1 122 ? 8.053 -14.174 -2.720 1.00 97.44 122 GLY A N 1
ATOM 956 C CA . GLY A 1 122 ? 7.472 -15.466 -2.358 1.00 97.44 122 GLY A CA 1
ATOM 957 C C . GLY A 1 122 ? 7.239 -15.598 -0.853 1.00 97.44 122 GLY A C 1
ATOM 958 O O . GLY A 1 122 ? 6.188 -16.078 -0.415 1.00 97.44 122 GLY A O 1
ATOM 959 N N . ASN A 1 123 ? 8.173 -15.105 -0.038 1.00 97.31 123 ASN A N 1
ATOM 960 C CA . ASN A 1 123 ? 8.064 -15.201 1.412 1.00 97.31 123 ASN A CA 1
ATOM 961 C C . ASN A 1 123 ? 6.963 -14.316 1.998 1.00 97.31 123 ASN A C 1
ATOM 963 O O . ASN A 1 123 ? 6.226 -14.793 2.860 1.00 97.31 123 ASN A O 1
ATOM 967 N N . HIS A 1 124 ? 6.772 -13.080 1.523 1.00 96.88 124 HIS A N 1
ATOM 968 C CA . HIS A 1 124 ? 5.627 -12.282 1.972 1.00 96.88 124 HIS A CA 1
ATOM 969 C C . HIS A 1 124 ? 4.305 -12.952 1.588 1.00 96.88 124 HIS A C 1
ATOM 971 O O . HIS A 1 124 ? 3.408 -13.023 2.423 1.00 96.88 124 HIS A O 1
ATOM 977 N N . GLN A 1 125 ? 4.198 -13.536 0.387 1.00 97.31 125 GLN A N 1
ATOM 978 C CA . GLN A 1 125 ? 3.000 -14.288 -0.001 1.00 97.31 125 GLN A CA 1
ATOM 979 C C . GLN A 1 125 ? 2.722 -15.464 0.948 1.00 97.31 125 GLN A C 1
ATOM 981 O O . GLN A 1 125 ? 1.583 -15.666 1.372 1.00 97.31 125 GLN A O 1
ATOM 986 N N . ARG A 1 126 ? 3.758 -16.219 1.335 1.00 97.44 126 ARG A N 1
ATOM 987 C CA . ARG A 1 126 ? 3.645 -17.286 2.343 1.00 97.44 126 ARG A CA 1
ATOM 988 C C . ARG A 1 126 ? 3.165 -16.745 3.694 1.00 97.44 126 ARG A C 1
ATOM 990 O O . ARG A 1 126 ? 2.336 -17.386 4.337 1.00 97.44 126 ARG A O 1
ATOM 997 N N . LEU A 1 127 ? 3.672 -15.590 4.126 1.00 97.00 127 LEU A N 1
ATOM 998 C CA . LEU A 1 127 ? 3.261 -14.955 5.380 1.00 97.00 127 LEU A CA 1
ATOM 999 C C . LEU A 1 127 ? 1.802 -14.488 5.328 1.00 97.00 127 LEU A C 1
ATOM 1001 O O . LEU A 1 127 ? 1.066 -14.784 6.264 1.00 97.00 127 LEU A O 1
ATOM 1005 N N . PHE A 1 128 ? 1.355 -13.863 4.236 1.00 97.25 128 PHE A N 1
ATOM 1006 C CA . PHE A 1 128 ? -0.052 -13.488 4.054 1.00 97.25 128 PHE A CA 1
ATOM 1007 C C . PHE A 1 128 ? -0.986 -14.700 4.122 1.00 97.25 128 PHE A C 1
ATOM 1009 O O . PHE A 1 128 ? -1.999 -14.675 4.817 1.00 97.25 128 PHE A O 1
ATOM 1016 N N . ASN A 1 129 ? -0.613 -15.810 3.479 1.00 96.25 129 ASN A N 1
ATOM 1017 C CA . ASN A 1 129 ? -1.401 -17.044 3.535 1.00 96.25 129 ASN A CA 1
ATOM 1018 C C . ASN A 1 129 ? -1.527 -17.603 4.965 1.00 96.25 129 ASN A C 1
ATOM 1020 O O . ASN A 1 129 ? -2.508 -18.274 5.274 1.00 96.25 129 ASN A O 1
ATOM 1024 N N . LYS A 1 130 ? -0.530 -17.362 5.826 1.00 96.38 130 LYS A N 1
ATOM 1025 C CA . LYS A 1 130 ? -0.493 -17.871 7.204 1.00 96.38 130 LYS A CA 1
ATOM 1026 C C . LYS A 1 130 ? -1.166 -16.935 8.210 1.00 96.38 130 LYS A C 1
ATOM 1028 O O . LYS A 1 130 ? -1.822 -17.415 9.128 1.00 96.38 130 LYS A O 1
ATOM 1033 N N . TYR A 1 131 ? -0.953 -15.632 8.069 1.00 95.25 131 TYR A N 1
ATOM 1034 C CA . TYR A 1 131 ? -1.283 -14.622 9.079 1.00 95.25 131 TYR A CA 1
ATOM 1035 C C . TYR A 1 131 ? -2.462 -13.721 8.688 1.00 95.25 131 TYR A C 1
ATOM 1037 O O . TYR A 1 131 ? -2.959 -12.971 9.525 1.00 95.25 131 TYR A O 1
ATOM 1045 N N . GLY A 1 132 ? -2.944 -13.825 7.448 1.00 92.56 132 GLY A N 1
ATOM 1046 C CA . GLY A 1 132 ? -4.051 -13.032 6.926 1.00 92.56 132 GLY A CA 1
ATOM 1047 C C . GLY A 1 132 ? -3.588 -11.874 6.047 1.00 92.56 132 GLY A C 1
ATOM 1048 O O . GLY A 1 132 ? -2.418 -11.762 5.693 1.00 92.56 132 GLY A O 1
ATOM 1049 N N . SER A 1 133 ? -4.535 -11.014 5.676 1.00 92.50 133 SER A N 1
ATOM 1050 C CA . SER A 1 133 ? -4.341 -9.971 4.663 1.00 92.50 133 SER A CA 1
ATOM 1051 C C . SER A 1 133 ? -3.517 -8.768 5.109 1.00 92.50 133 SER A C 1
ATOM 1053 O O . SER A 1 133 ? -3.120 -7.966 4.265 1.00 92.50 133 SER A O 1
ATOM 1055 N N . VAL A 1 134 ? -3.251 -8.641 6.411 1.00 94.88 134 VAL A N 1
ATOM 1056 C CA . VAL A 1 134 ? -2.341 -7.644 6.978 1.00 94.88 134 VAL A CA 1
ATOM 1057 C C . VAL A 1 134 ? -1.359 -8.355 7.884 1.00 94.88 134 VAL A C 1
ATOM 1059 O O . VAL A 1 134 ? -1.754 -9.037 8.830 1.00 94.88 134 VAL A O 1
ATOM 1062 N N . ILE A 1 135 ? -0.077 -8.163 7.609 1.00 96.62 135 ILE A N 1
ATOM 1063 C CA . ILE A 1 135 ? 1.007 -8.729 8.403 1.00 96.62 135 ILE A CA 1
ATOM 1064 C C . ILE A 1 135 ? 1.890 -7.616 8.937 1.00 96.62 135 ILE A C 1
ATOM 1066 O O . ILE A 1 135 ? 2.128 -6.607 8.271 1.00 96.62 135 ILE A O 1
ATOM 1070 N N . ARG A 1 136 ? 2.402 -7.823 10.143 1.00 96.12 136 ARG A N 1
ATOM 1071 C CA . ARG A 1 136 ? 3.473 -7.018 10.719 1.00 96.12 136 ARG A CA 1
ATOM 1072 C C . ARG A 1 136 ? 4.790 -7.750 10.502 1.00 96.12 136 ARG A C 1
ATOM 1074 O O . ARG A 1 136 ? 4.872 -8.964 10.667 1.00 96.12 136 ARG A O 1
ATOM 1081 N N . THR A 1 137 ? 5.825 -7.007 10.147 1.00 95.19 137 THR A N 1
ATOM 1082 C CA . THR A 1 137 ? 7.198 -7.508 10.091 1.00 95.19 137 THR A CA 1
ATOM 1083 C C . THR A 1 137 ? 8.120 -6.542 10.813 1.00 95.19 137 THR A C 1
ATOM 1085 O O . THR A 1 137 ? 7.884 -5.336 10.814 1.00 95.19 137 THR A O 1
ATOM 1088 N N . ASP A 1 138 ? 9.160 -7.076 11.433 1.00 94.50 138 ASP A N 1
ATOM 1089 C CA . ASP A 1 138 ? 10.299 -6.349 11.973 1.00 94.50 138 ASP A CA 1
ATOM 1090 C C . ASP A 1 138 ? 11.529 -6.773 11.170 1.00 94.50 138 ASP A C 1
ATOM 1092 O O . ASP A 1 138 ? 11.820 -7.957 11.093 1.00 94.50 138 ASP A O 1
ATOM 1096 N N . ASN A 1 139 ? 12.250 -5.857 10.536 1.00 92.19 139 ASN A N 1
ATOM 1097 C CA . ASN A 1 139 ? 13.491 -6.182 9.837 1.00 92.19 139 ASN A CA 1
ATOM 1098 C C . ASN A 1 139 ? 14.616 -5.298 10.378 1.00 92.19 139 ASN A C 1
ATOM 1100 O O . ASN A 1 139 ? 14.689 -4.112 10.040 1.00 92.19 139 ASN A O 1
ATOM 1104 N N . PHE A 1 140 ? 15.477 -5.873 11.224 1.00 91.62 140 PHE A N 1
ATOM 1105 C CA . PHE A 1 140 ? 16.523 -5.146 11.956 1.00 91.62 140 PHE A CA 1
ATOM 1106 C C . PHE A 1 140 ? 15.992 -3.916 12.721 1.00 91.62 140 PHE A C 1
ATOM 1108 O O . PHE A 1 140 ? 16.531 -2.812 12.606 1.00 91.62 140 PHE A O 1
ATOM 1115 N N . GLY A 1 141 ? 14.888 -4.078 13.453 1.00 89.38 141 GLY A N 1
ATOM 1116 C CA . GLY A 1 141 ? 14.236 -3.027 14.236 1.00 89.38 141 GLY A CA 1
ATOM 1117 C C . GLY A 1 141 ? 13.305 -2.118 13.428 1.00 89.38 141 GLY A C 1
ATOM 1118 O O . GLY A 1 141 ? 12.638 -1.259 14.005 1.00 89.38 141 GLY A O 1
ATOM 1119 N N . ARG A 1 142 ? 13.230 -2.276 12.098 1.00 89.75 142 ARG A N 1
ATOM 1120 C CA . ARG A 1 142 ? 12.272 -1.534 11.268 1.00 89.75 142 ARG A CA 1
ATOM 1121 C C . ARG A 1 142 ? 10.960 -2.289 11.174 1.00 89.75 142 ARG A C 1
ATOM 1123 O O . ARG A 1 142 ? 10.879 -3.309 10.495 1.00 89.75 142 ARG A O 1
ATOM 1130 N N . VAL A 1 143 ? 9.927 -1.739 11.803 1.00 92.12 143 VAL A N 1
ATOM 1131 C CA . VAL A 1 143 ? 8.571 -2.284 11.723 1.00 92.12 143 VAL A CA 1
ATOM 1132 C C . VAL A 1 143 ? 7.901 -1.827 10.432 1.00 92.12 143 VAL A C 1
ATOM 1134 O O . VAL A 1 143 ? 7.822 -0.631 10.158 1.00 92.12 143 VAL A O 1
ATOM 1137 N N . THR A 1 144 ? 7.409 -2.773 9.639 1.00 92.44 144 THR A N 1
ATOM 1138 C CA . THR A 1 144 ? 6.613 -2.517 8.434 1.00 92.44 144 THR A CA 1
ATOM 1139 C C . THR A 1 144 ? 5.345 -3.356 8.474 1.00 92.44 144 THR A C 1
ATOM 1141 O O . THR A 1 144 ? 5.395 -4.562 8.727 1.00 92.44 144 THR A O 1
ATOM 1144 N N . TYR A 1 145 ? 4.213 -2.710 8.208 1.00 94.06 145 TYR A N 1
ATOM 1145 C CA . TYR A 1 145 ? 2.939 -3.379 7.981 1.00 94.06 145 TYR A CA 1
ATOM 1146 C C . TYR A 1 145 ? 2.740 -3.536 6.480 1.00 94.06 145 TYR A C 1
ATOM 1148 O O . TYR A 1 145 ? 2.895 -2.571 5.732 1.00 94.06 145 TYR A O 1
ATOM 1156 N N . LEU A 1 146 ? 2.424 -4.749 6.042 1.00 94.44 146 LEU A N 1
ATOM 1157 C CA . LEU A 1 146 ? 2.148 -5.045 4.644 1.00 94.44 146 LEU A CA 1
ATOM 1158 C C . LEU A 1 146 ? 0.710 -5.525 4.519 1.00 94.44 146 LEU A C 1
ATOM 1160 O O . LEU A 1 146 ? 0.232 -6.258 5.384 1.00 94.44 146 LEU A O 1
ATOM 1164 N N . ALA A 1 147 ? 0.044 -5.129 3.438 1.00 94.69 147 ALA A N 1
ATOM 1165 C CA . ALA A 1 147 ? -1.305 -5.565 3.112 1.00 94.69 147 ALA A CA 1
ATOM 1166 C C . ALA A 1 147 ? -1.366 -6.090 1.674 1.00 94.69 147 ALA A C 1
ATOM 1168 O O . ALA A 1 147 ? -0.731 -5.516 0.788 1.00 94.69 147 ALA A O 1
ATOM 1169 N N . ASN A 1 148 ? -2.129 -7.162 1.449 1.00 94.81 148 ASN A N 1
ATOM 1170 C CA . ASN A 1 148 ? -2.391 -7.709 0.112 1.00 94.81 148 ASN A CA 1
ATOM 1171 C C . ASN A 1 148 ? -3.886 -7.768 -0.252 1.00 94.81 148 ASN A C 1
ATOM 1173 O O . ASN A 1 148 ? -4.232 -8.308 -1.302 1.00 94.81 148 ASN A O 1
ATOM 1177 N N . ASP A 1 149 ? -4.764 -7.232 0.601 1.00 92.94 149 ASP A N 1
ATOM 1178 C CA . ASP A 1 149 ? -6.192 -7.095 0.308 1.00 92.94 149 ASP A CA 1
ATOM 1179 C C . ASP A 1 149 ? -6.455 -5.747 -0.392 1.00 92.94 149 ASP A C 1
ATOM 1181 O O . ASP A 1 149 ? -6.054 -4.700 0.132 1.00 92.94 149 ASP A O 1
ATOM 1185 N N . PRO A 1 150 ? -7.120 -5.752 -1.563 1.00 91.50 150 PRO A N 1
ATOM 1186 C CA . PRO A 1 150 ? -7.343 -4.547 -2.356 1.00 91.50 150 PRO A CA 1
ATOM 1187 C C . PRO A 1 150 ? -8.183 -3.484 -1.637 1.00 91.50 150 PRO A C 1
ATOM 1189 O O . PRO A 1 150 ? -7.945 -2.297 -1.859 1.00 91.50 150 PRO A O 1
ATOM 1192 N N . ASP A 1 151 ? -9.109 -3.869 -0.756 1.00 87.88 151 ASP A N 1
ATOM 1193 C CA . ASP A 1 151 ? -9.948 -2.922 -0.014 1.00 87.88 151 ASP A CA 1
ATOM 1194 C C . ASP A 1 151 ? -9.105 -2.162 1.024 1.00 87.88 151 ASP A C 1
ATOM 1196 O O . ASP A 1 151 ? -9.225 -0.944 1.181 1.00 87.88 151 ASP A O 1
ATOM 1200 N N . ILE A 1 152 ? -8.179 -2.866 1.686 1.00 88.94 152 ILE A N 1
ATOM 1201 C CA . ILE A 1 152 ? -7.217 -2.266 2.624 1.00 88.94 152 ILE A CA 1
ATOM 1202 C C . ILE A 1 152 ? -6.261 -1.339 1.871 1.00 88.94 152 ILE A C 1
ATOM 1204 O O . ILE A 1 152 ? -6.008 -0.209 2.296 1.00 88.94 152 ILE A O 1
ATOM 1208 N N . THR A 1 153 ? -5.749 -1.794 0.726 1.00 90.00 153 THR A N 1
ATOM 1209 C CA . THR A 1 153 ? -4.853 -1.002 -0.121 1.00 90.00 153 THR A CA 1
ATOM 1210 C C . THR A 1 153 ? -5.528 0.272 -0.633 1.00 90.00 153 THR A C 1
ATOM 1212 O O . THR A 1 153 ? -4.902 1.331 -0.630 1.00 90.00 153 THR A O 1
ATOM 1215 N N . ALA A 1 154 ? -6.808 0.211 -1.011 1.00 89.25 154 ALA A N 1
ATOM 1216 C CA . ALA A 1 154 ? -7.566 1.381 -1.447 1.00 89.25 154 ALA A CA 1
ATOM 1217 C C . ALA A 1 154 ? -7.671 2.451 -0.347 1.00 89.25 154 ALA A C 1
ATOM 1219 O O . ALA A 1 154 ? -7.550 3.640 -0.641 1.00 89.25 154 ALA A O 1
ATOM 1220 N N . ILE A 1 155 ? -7.831 2.050 0.921 1.00 85.88 155 ILE A N 1
ATOM 1221 C CA . ILE A 1 155 ? -7.781 2.990 2.051 1.00 85.88 155 ILE A CA 1
ATOM 1222 C C . ILE A 1 155 ? -6.390 3.609 2.183 1.00 85.88 155 ILE A C 1
ATOM 1224 O O . ILE A 1 155 ? -6.287 4.831 2.298 1.00 85.88 155 ILE A O 1
ATOM 1228 N N . ALA A 1 156 ? -5.337 2.789 2.169 1.00 87.75 156 ALA A N 1
ATOM 1229 C CA . ALA A 1 156 ? -3.968 3.261 2.361 1.00 87.75 156 ALA A CA 1
ATOM 1230 C C . ALA A 1 156 ? -3.526 4.243 1.260 1.00 87.75 156 ALA A C 1
ATOM 1232 O O . ALA A 1 156 ? -2.813 5.205 1.535 1.00 87.75 156 ALA A O 1
ATOM 1233 N N . PHE A 1 157 ? -3.982 4.040 0.021 1.00 89.06 157 PHE A N 1
ATOM 1234 C CA . PHE A 1 157 ? -3.677 4.923 -1.107 1.00 89.06 157 PHE A CA 1
ATOM 1235 C C . PHE A 1 157 ? -4.588 6.139 -1.238 1.00 89.06 157 PHE A C 1
ATOM 1237 O O . PHE A 1 157 ? -4.319 6.989 -2.084 1.00 89.06 157 PHE A O 1
ATOM 1244 N N . ARG A 1 158 ? -5.635 6.268 -0.415 1.00 86.38 158 ARG A N 1
ATOM 1245 C CA . ARG A 1 158 ? -6.555 7.408 -0.505 1.00 86.38 158 ARG A CA 1
ATOM 1246 C C . ARG A 1 158 ? -5.901 8.756 -0.170 1.00 86.38 158 ARG A C 1
ATOM 1248 O O . ARG A 1 158 ? -6.505 9.760 -0.511 1.00 86.38 158 ARG A O 1
ATOM 1255 N N . GLU A 1 159 ? -4.698 8.768 0.412 1.00 80.94 159 GLU A N 1
ATOM 1256 C CA . GLU A 1 159 ? -4.054 9.917 1.070 1.00 80.94 159 GLU A CA 1
ATOM 1257 C C . GLU A 1 159 ? -4.987 10.642 2.060 1.00 80.94 159 GLU A C 1
ATOM 1259 O O . GLU A 1 159 ? -6.158 10.926 1.816 1.00 80.94 159 GLU A O 1
ATOM 1264 N N . GLY A 1 160 ? -4.494 10.940 3.252 1.00 83.44 160 GLY A N 1
ATOM 1265 C CA . GLY A 1 160 ? -5.320 11.591 4.258 1.00 83.44 160 GLY A CA 1
ATOM 1266 C C . GLY A 1 160 ? -4.644 11.659 5.609 1.00 83.44 160 GLY A C 1
ATOM 1267 O O . GLY A 1 160 ? -3.423 11.627 5.708 1.00 83.44 160 GLY A O 1
ATOM 1268 N N . GLU A 1 161 ? -5.456 11.732 6.660 1.00 82.62 161 GLU A N 1
ATOM 1269 C CA . GLU A 1 161 ? -4.969 11.875 8.035 1.00 82.62 161 GLU A CA 1
ATOM 1270 C C . GLU A 1 161 ? -4.073 10.703 8.471 1.00 82.62 161 GLU A C 1
ATOM 1272 O O . GLU A 1 161 ? -3.054 10.913 9.121 1.00 82.62 161 GLU A O 1
ATOM 1277 N N . TYR A 1 162 ? -4.430 9.473 8.086 1.00 83.94 162 TYR A N 1
ATOM 1278 C CA . TYR A 1 162 ? -3.740 8.260 8.543 1.00 83.94 162 TYR A CA 1
ATOM 1279 C C . TYR A 1 162 ? -2.631 7.775 7.607 1.00 83.94 162 TYR A C 1
ATOM 1281 O O . TYR A 1 162 ? -1.723 7.073 8.049 1.00 83.94 162 TYR A O 1
ATOM 1289 N N . PHE A 1 163 ? -2.699 8.123 6.321 1.00 90.75 163 PHE A N 1
ATOM 1290 C CA . PHE A 1 163 ? -1.762 7.636 5.313 1.00 90.75 163 PHE A CA 1
ATOM 1291 C C . PHE A 1 163 ? -1.309 8.774 4.409 1.00 90.75 163 PHE A C 1
ATOM 1293 O O . PHE A 1 163 ? -2.121 9.470 3.808 1.00 90.75 163 PHE A O 1
ATOM 1300 N N . THR A 1 164 ? 0.004 8.924 4.285 1.00 92.56 164 THR A N 1
ATOM 1301 C CA . THR A 1 164 ? 0.649 9.853 3.359 1.00 92.56 164 THR A CA 1
ATOM 1302 C C . TH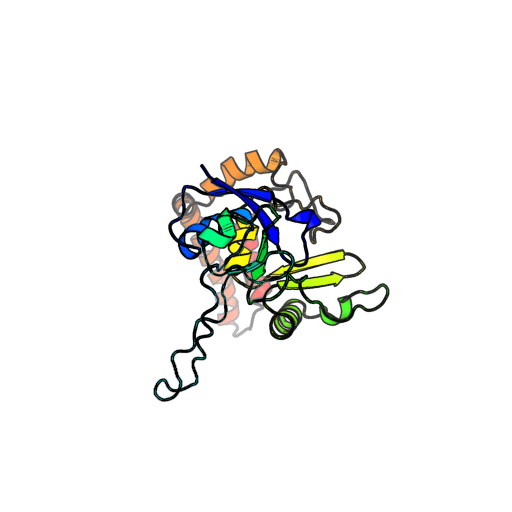R A 1 164 ? 1.952 9.241 2.863 1.00 92.56 164 THR A C 1
ATOM 1304 O O . THR A 1 164 ? 2.552 8.393 3.537 1.00 92.56 164 THR A O 1
ATOM 1307 N N . LYS A 1 165 ? 2.414 9.658 1.686 1.00 92.88 165 LYS A N 1
ATOM 1308 C CA . LYS A 1 165 ? 3.737 9.281 1.200 1.00 92.88 165 LYS A CA 1
ATOM 1309 C C . LYS A 1 165 ? 4.778 10.136 1.928 1.00 92.88 165 LYS A C 1
ATOM 1311 O O . LYS A 1 165 ? 4.913 11.324 1.661 1.00 92.88 165 LYS A O 1
ATOM 1316 N N . ALA A 1 166 ? 5.544 9.505 2.819 1.00 93.81 166 ALA A N 1
ATOM 1317 C CA . ALA A 1 166 ? 6.610 10.164 3.577 1.00 93.81 166 ALA A CA 1
ATOM 1318 C C . ALA A 1 166 ? 7.929 9.356 3.605 1.00 93.81 166 ALA A C 1
ATOM 1320 O O . ALA A 1 166 ? 8.322 8.848 4.665 1.00 93.81 166 ALA A O 1
ATOM 1321 N N . PRO A 1 167 ? 8.640 9.213 2.464 1.00 94.31 167 PRO A N 1
ATOM 1322 C CA . PRO A 1 167 ? 9.974 8.621 2.406 1.00 94.31 167 PRO A CA 1
ATOM 1323 C C . PRO A 1 167 ? 10.992 9.203 3.392 1.00 94.31 167 PRO A C 1
ATOM 1325 O O . PRO A 1 167 ? 11.967 8.524 3.716 1.00 94.31 167 PRO A O 1
ATOM 1328 N N . SER A 1 168 ? 10.791 10.425 3.892 1.00 94.44 168 SER A N 1
ATOM 1329 C CA . SER A 1 168 ? 11.617 11.017 4.948 1.00 94.44 168 SER A CA 1
ATOM 1330 C C . SER A 1 168 ? 11.473 10.389 6.328 1.00 94.44 168 SER A C 1
ATOM 1332 O O . SER A 1 168 ? 12.322 10.627 7.188 1.00 94.44 168 SER A O 1
ATOM 1334 N N . THR A 1 169 ? 10.471 9.546 6.551 1.00 93.06 169 THR A N 1
ATOM 1335 C CA . THR A 1 169 ? 10.292 8.859 7.830 1.00 93.06 169 THR A CA 1
ATOM 1336 C C . THR A 1 169 ? 11.352 7.771 8.001 1.00 93.06 169 THR A C 1
ATOM 1338 O O . THR A 1 169 ? 11.556 6.953 7.107 1.00 93.06 169 THR A O 1
ATOM 1341 N N . LEU A 1 170 ? 12.010 7.702 9.166 1.00 88.94 170 LEU A N 1
ATOM 1342 C CA . LEU A 1 170 ? 13.137 6.783 9.420 1.00 88.94 170 LEU A CA 1
ATOM 1343 C C . LEU A 1 170 ? 12.812 5.298 9.160 1.00 88.94 170 LEU A C 1
ATOM 1345 O O . LEU A 1 170 ? 13.678 4.533 8.726 1.00 88.94 170 LEU A O 1
ATOM 1349 N N . ASN A 1 171 ? 11.565 4.903 9.414 1.00 86.38 171 ASN A N 1
ATOM 1350 C CA . ASN A 1 171 ? 11.082 3.536 9.222 1.00 86.38 171 ASN A CA 1
ATOM 1351 C C . ASN A 1 171 ? 10.621 3.247 7.786 1.00 86.38 171 ASN A C 1
ATOM 1353 O O . ASN A 1 171 ? 10.285 2.107 7.478 1.00 86.38 171 ASN A O 1
ATOM 1357 N N . HIS A 1 172 ? 10.618 4.241 6.895 1.00 89.50 172 HIS A N 1
ATOM 1358 C CA . HIS A 1 172 ? 10.198 4.054 5.515 1.00 89.50 172 HIS A CA 1
ATOM 1359 C C . HIS A 1 172 ? 11.228 3.208 4.735 1.00 89.50 172 HIS A C 1
ATOM 1361 O O . HIS A 1 172 ? 12.430 3.486 4.817 1.00 89.50 172 HIS A O 1
ATOM 1367 N N . PRO A 1 173 ? 10.809 2.226 3.910 1.00 87.00 173 PRO A N 1
ATOM 1368 C CA . PRO A 1 173 ? 11.735 1.380 3.144 1.00 87.00 173 PRO A CA 1
ATOM 1369 C C . PRO A 1 173 ? 12.692 2.165 2.236 1.00 87.00 173 PRO A C 1
ATOM 1371 O O . PRO A 1 173 ? 13.858 1.809 2.085 1.00 87.00 173 PRO A O 1
ATOM 1374 N N . LEU A 1 174 ? 12.215 3.277 1.672 1.00 91.62 174 LEU A N 1
ATOM 1375 C CA . LEU A 1 174 ? 13.003 4.154 0.797 1.00 91.62 174 LEU A CA 1
ATOM 1376 C C . LEU A 1 174 ? 13.827 5.213 1.546 1.00 91.62 174 LEU A C 1
ATOM 1378 O O . LEU A 1 174 ? 14.492 6.016 0.898 1.00 91.62 174 LEU A O 1
ATOM 1382 N N . TYR A 1 175 ? 13.830 5.226 2.886 1.00 93.06 175 TYR A N 1
ATOM 1383 C CA . TYR A 1 175 ? 14.463 6.293 3.672 1.00 93.06 175 TYR A CA 1
ATOM 1384 C C . TYR A 1 175 ? 15.911 6.560 3.263 1.00 93.06 175 TYR A C 1
ATOM 1386 O O . TYR A 1 175 ? 16.322 7.710 3.148 1.00 93.06 175 TYR A O 1
ATOM 1394 N N . ARG A 1 176 ? 16.705 5.515 3.005 1.00 93.50 176 ARG A N 1
ATOM 1395 C CA . ARG A 1 176 ? 18.132 5.653 2.662 1.00 93.50 176 ARG A CA 1
ATOM 1396 C C . ARG A 1 176 ? 18.395 6.320 1.310 1.00 93.50 176 ARG A C 1
ATOM 1398 O O . ARG A 1 176 ? 19.496 6.821 1.123 1.00 93.50 176 ARG A O 1
ATOM 1405 N N . ILE A 1 177 ? 17.410 6.336 0.417 1.00 95.38 177 ILE A N 1
ATOM 1406 C CA . ILE A 1 177 ? 17.508 6.928 -0.921 1.00 95.38 177 ILE A CA 1
ATOM 1407 C C . ILE A 1 177 ? 16.519 8.081 -1.113 1.00 95.38 177 ILE A C 1
ATOM 1409 O O . ILE A 1 177 ? 16.257 8.475 -2.239 1.00 95.38 177 ILE A O 1
ATOM 1413 N N . ARG A 1 178 ? 15.931 8.601 -0.031 1.00 95.44 178 ARG A N 1
ATOM 1414 C CA . ARG A 1 178 ? 14.996 9.727 -0.093 1.00 95.44 178 ARG A CA 1
ATOM 1415 C C . ARG A 1 178 ? 15.652 10.953 -0.734 1.00 95.44 178 ARG A C 1
ATOM 1417 O O . ARG A 1 178 ? 16.812 11.254 -0.454 1.00 95.44 178 ARG A O 1
ATOM 1424 N N . ASP A 1 179 ? 14.878 11.691 -1.513 1.00 96.06 179 ASP A N 1
ATOM 1425 C CA . ASP A 1 179 ? 15.304 12.937 -2.142 1.00 96.06 179 ASP A CA 1
ATOM 1426 C C . ASP A 1 179 ? 14.084 13.846 -2.287 1.00 96.06 179 ASP A C 1
ATOM 1428 O O . ASP A 1 179 ? 13.176 13.570 -3.069 1.00 96.06 179 ASP A O 1
ATOM 1432 N N . GLN A 1 180 ? 14.068 14.938 -1.520 1.00 95.75 180 GLN A N 1
ATOM 1433 C CA . GLN A 1 180 ? 12.946 15.879 -1.482 1.00 95.75 180 GLN A CA 1
ATOM 1434 C C . GLN A 1 180 ? 12.825 16.739 -2.751 1.00 95.75 180 GLN A C 1
ATOM 1436 O O . GLN A 1 180 ? 11.861 17.488 -2.888 1.00 95.75 180 GLN A O 1
ATOM 1441 N N . THR A 1 181 ? 13.768 16.621 -3.690 1.00 94.38 181 THR A N 1
ATOM 1442 C CA . THR A 1 181 ? 13.707 17.258 -5.014 1.00 94.38 181 THR A CA 1
ATOM 1443 C C . THR A 1 181 ? 13.166 16.326 -6.102 1.00 94.38 181 THR A C 1
ATOM 1445 O O . THR A 1 181 ? 12.733 16.795 -7.154 1.00 94.38 181 THR A O 1
ATOM 1448 N N . ALA A 1 182 ? 13.139 15.013 -5.855 1.00 91.88 182 ALA A N 1
ATOM 1449 C CA . ALA A 1 182 ? 12.739 14.011 -6.835 1.00 91.88 182 ALA A CA 1
ATOM 1450 C C . ALA A 1 182 ? 11.301 13.532 -6.595 1.00 91.88 182 ALA A C 1
ATOM 1452 O O . ALA A 1 182 ? 10.999 12.966 -5.548 1.00 91.88 182 ALA A O 1
ATOM 1453 N N . LEU A 1 183 ? 10.431 13.649 -7.609 1.00 91.56 183 LEU A N 1
ATOM 1454 C CA . LEU A 1 183 ? 9.008 13.267 -7.542 1.00 91.56 183 LEU A CA 1
ATOM 1455 C C . LEU A 1 183 ? 8.768 11.878 -6.921 1.00 91.56 183 LEU A C 1
ATOM 1457 O O . LEU A 1 183 ? 7.821 11.679 -6.161 1.00 91.56 183 LEU A O 1
ATOM 1461 N N . PHE A 1 184 ? 9.609 10.895 -7.246 1.00 90.69 184 PHE A N 1
ATOM 1462 C CA . PHE A 1 184 ? 9.443 9.530 -6.749 1.00 90.69 184 PHE A CA 1
ATOM 1463 C C . PHE A 1 184 ? 9.855 9.375 -5.277 1.00 90.69 184 PHE A C 1
ATOM 1465 O O . PHE A 1 184 ? 9.248 8.587 -4.557 1.00 90.69 184 PHE A O 1
ATOM 1472 N N . LEU A 1 185 ? 10.816 10.166 -4.804 1.00 95.12 185 LEU A N 1
ATOM 1473 C CA . LEU A 1 185 ? 11.510 9.964 -3.528 1.00 95.12 185 LEU A CA 1
ATOM 1474 C C . LEU A 1 185 ? 11.222 11.055 -2.488 1.00 95.12 185 LEU A C 1
ATOM 1476 O O . LEU A 1 185 ? 11.709 10.944 -1.361 1.00 95.12 185 LEU A O 1
ATOM 1480 N N . CYS A 1 186 ? 10.445 12.075 -2.854 1.00 95.31 186 CYS A N 1
ATOM 1481 C CA . CYS A 1 186 ? 9.990 13.126 -1.957 1.00 95.31 186 CYS A CA 1
ATOM 1482 C C . CYS A 1 186 ? 8.707 12.747 -1.213 1.00 95.31 186 CYS A C 1
ATOM 1484 O O . CYS A 1 186 ? 7.957 11.849 -1.630 1.00 95.31 186 CYS A O 1
ATOM 1486 N N . ASP A 1 187 ? 8.467 13.468 -0.124 1.00 95.25 187 ASP A N 1
ATOM 1487 C CA . ASP A 1 187 ? 7.228 13.412 0.643 1.00 95.25 187 ASP A CA 1
ATOM 1488 C C . ASP A 1 187 ? 6.098 14.142 -0.104 1.00 95.25 187 ASP A C 1
ATOM 1490 O O . ASP A 1 187 ? 6.357 14.981 -0.972 1.00 95.25 187 ASP A O 1
ATOM 1494 N N . THR A 1 188 ? 4.839 13.839 0.221 1.00 92.94 188 THR A N 1
ATOM 1495 C CA . THR A 1 188 ? 3.668 14.497 -0.393 1.00 92.94 188 THR A CA 1
ATOM 1496 C C . THR A 1 188 ? 3.631 16.006 -0.126 1.00 92.94 188 THR A C 1
ATOM 1498 O O . THR A 1 188 ? 3.173 16.777 -0.968 1.00 92.94 188 THR A O 1
ATOM 1501 N N . ASP A 1 189 ? 4.136 16.457 1.021 1.00 92.56 189 ASP A N 1
ATOM 1502 C CA . ASP A 1 189 ? 4.157 17.870 1.417 1.00 92.56 189 ASP A CA 1
ATOM 1503 C C . ASP A 1 189 ? 5.361 18.656 0.860 1.00 92.56 189 ASP A C 1
ATOM 1505 O O . ASP A 1 189 ? 5.424 19.883 0.997 1.00 92.56 189 ASP A O 1
ATOM 1509 N N . ALA A 1 190 ? 6.295 17.990 0.174 1.00 94.75 190 ALA A N 1
ATOM 1510 C CA . ALA A 1 190 ? 7.467 18.636 -0.399 1.00 94.75 190 ALA A CA 1
ATOM 1511 C C . ALA A 1 190 ? 7.089 19.610 -1.538 1.00 94.75 190 ALA A C 1
ATOM 1513 O O . ALA A 1 190 ? 6.282 19.268 -2.408 1.00 94.75 190 ALA A O 1
ATOM 1514 N N . PRO A 1 191 ? 7.731 20.792 -1.652 1.00 93.75 191 PRO A N 1
ATOM 1515 C CA . PRO A 1 191 ? 7.457 21.732 -2.745 1.00 93.75 191 PRO A CA 1
ATOM 1516 C C . PRO A 1 191 ? 7.620 21.112 -4.142 1.00 93.75 191 PRO A C 1
ATOM 1518 O O . PRO A 1 191 ? 6.787 21.329 -5.024 1.00 93.75 191 PRO A O 1
ATOM 1521 N N . ALA A 1 192 ? 8.646 20.270 -4.318 1.00 92.94 192 ALA A N 1
ATOM 1522 C CA . ALA A 1 192 ? 8.905 19.571 -5.574 1.00 92.94 192 ALA A CA 1
ATOM 1523 C C . ALA A 1 192 ? 7.775 18.608 -5.959 1.00 92.94 192 ALA A C 1
ATOM 1525 O O . ALA A 1 192 ? 7.507 18.430 -7.146 1.00 92.94 192 ALA A O 1
ATOM 1526 N N . TRP A 1 193 ? 7.080 18.016 -4.978 1.00 93.88 193 TRP A N 1
ATOM 1527 C CA . TRP A 1 193 ? 5.941 17.138 -5.235 1.00 93.88 193 TRP A CA 1
ATOM 1528 C C . TRP A 1 193 ? 4.829 17.896 -5.953 1.00 93.88 193 TRP A C 1
ATOM 1530 O O . TRP A 1 193 ? 4.327 17.414 -6.966 1.00 93.88 193 TRP A O 1
ATOM 1540 N N . LYS A 1 194 ? 4.495 19.104 -5.481 1.00 90.62 194 LYS A N 1
ATOM 1541 C CA . LYS A 1 194 ? 3.423 19.943 -6.034 1.00 90.62 194 LYS A CA 1
ATOM 1542 C C . LYS A 1 194 ? 3.719 20.395 -7.460 1.00 90.62 194 LYS A C 1
ATOM 1544 O O . LYS A 1 194 ? 2.841 20.319 -8.321 1.00 90.62 194 LYS A O 1
ATOM 1549 N N . ASP A 1 195 ? 4.941 20.853 -7.708 1.00 90.81 195 ASP A N 1
ATOM 1550 C CA . ASP A 1 195 ? 5.347 21.296 -9.041 1.00 90.81 195 ASP A CA 1
ATOM 1551 C C . ASP A 1 195 ? 5.404 20.110 -10.009 1.00 90.81 195 ASP A C 1
ATOM 1553 O O . ASP A 1 195 ? 4.808 20.156 -11.085 1.00 90.81 195 ASP A O 1
ATOM 1557 N N . ALA A 1 196 ? 6.023 18.999 -9.609 1.00 91.62 196 ALA A N 1
ATOM 1558 C CA . ALA A 1 196 ? 6.105 17.812 -10.450 1.00 91.62 196 ALA A CA 1
ATOM 1559 C C . ALA A 1 196 ? 4.723 17.187 -10.726 1.00 91.62 196 ALA A C 1
ATOM 1561 O O . ALA A 1 196 ? 4.424 16.879 -11.881 1.00 91.62 196 ALA A O 1
ATOM 1562 N N . HIS A 1 197 ? 3.838 17.071 -9.726 1.00 89.31 197 HIS A N 1
ATOM 1563 C CA . HIS A 1 197 ? 2.466 16.568 -9.913 1.00 89.31 197 HIS A CA 1
ATOM 1564 C C . HIS A 1 197 ? 1.600 17.473 -10.788 1.00 89.31 197 HIS A C 1
ATOM 1566 O O . HIS A 1 197 ? 0.648 16.998 -11.405 1.00 89.31 197 HIS A O 1
ATOM 1572 N N . ARG A 1 198 ? 1.915 18.768 -10.883 1.00 92.00 198 ARG A N 1
ATOM 1573 C CA . ARG A 1 198 ? 1.206 19.676 -11.788 1.00 92.00 198 ARG A CA 1
ATOM 1574 C C . ARG A 1 198 ? 1.546 19.413 -13.255 1.00 92.00 198 ARG A C 1
ATOM 1576 O O . ARG A 1 198 ? 0.665 19.558 -14.097 1.00 92.00 198 ARG A O 1
ATOM 1583 N N . TYR A 1 199 ? 2.793 19.062 -13.568 1.00 91.94 199 TYR A N 1
ATOM 1584 C CA . TYR A 1 199 ? 3.271 19.008 -14.957 1.00 91.94 199 TYR A CA 1
ATOM 1585 C C . TYR A 1 199 ? 3.468 17.590 -15.504 1.00 91.94 199 TYR A C 1
ATOM 1587 O O . TYR A 1 199 ? 3.210 17.364 -16.686 1.00 91.94 199 TYR A O 1
ATOM 1595 N N . ILE A 1 200 ? 3.886 16.631 -14.673 1.00 92.44 200 ILE A N 1
ATOM 1596 C CA . ILE A 1 200 ? 4.220 15.273 -15.126 1.00 92.44 200 ILE A CA 1
ATOM 1597 C C . ILE A 1 200 ? 2.971 14.445 -15.477 1.00 92.44 200 ILE A C 1
ATOM 1599 O O . ILE A 1 200 ? 2.898 13.949 -16.598 1.00 92.44 200 ILE A O 1
ATOM 1603 N N . PRO A 1 201 ? 1.937 14.309 -14.625 1.00 92.31 201 PRO A N 1
ATOM 1604 C CA . PRO A 1 201 ? 0.757 13.523 -14.990 1.00 92.31 201 PRO A CA 1
ATOM 1605 C C . PRO A 1 201 ? 0.080 13.988 -16.296 1.00 92.31 201 PRO A C 1
ATOM 1607 O O . PRO A 1 201 ? -0.215 13.135 -17.137 1.00 92.31 201 PRO A O 1
ATOM 1610 N N . PRO A 1 202 ? -0.100 15.304 -16.562 1.00 92.69 202 PRO A N 1
ATOM 1611 C CA . PRO A 1 202 ? -0.615 15.771 -17.851 1.00 92.69 202 PRO A CA 1
ATOM 1612 C C . PRO A 1 202 ? 0.243 15.370 -19.061 1.00 92.69 202 PRO A C 1
ATOM 1614 O O . PRO A 1 202 ? -0.315 15.028 -20.112 1.00 92.69 202 PRO A O 1
ATOM 1617 N N . SER A 1 203 ? 1.576 15.371 -18.923 1.00 91.81 203 SER A N 1
ATOM 1618 C CA . SER A 1 203 ? 2.498 14.977 -19.999 1.00 91.81 203 SER A CA 1
ATOM 1619 C C . SER A 1 203 ? 2.510 13.469 -20.267 1.00 91.81 203 SER A C 1
ATOM 1621 O O . SER A 1 203 ? 2.970 13.048 -21.324 1.00 91.81 203 SER A O 1
ATOM 1623 N N . MET A 1 204 ? 1.929 12.668 -19.369 1.00 91.44 204 MET A N 1
ATOM 1624 C CA . MET A 1 204 ? 1.790 11.214 -19.504 1.00 91.44 204 MET A CA 1
ATOM 1625 C C . MET A 1 204 ? 0.354 10.761 -19.818 1.00 91.44 204 MET A C 1
ATOM 1627 O O . MET A 1 204 ? 0.058 9.566 -19.825 1.00 91.44 204 MET A O 1
ATOM 1631 N N . THR A 1 205 ? -0.565 11.690 -20.102 1.00 94.50 205 THR A N 1
ATOM 1632 C CA . THR A 1 205 ? -1.942 11.347 -20.502 1.00 94.50 205 THR A CA 1
ATOM 1633 C C . THR A 1 205 ? -1.976 10.594 -21.835 1.00 94.50 205 THR A C 1
ATOM 1635 O O . THR A 1 205 ? -1.130 10.844 -22.694 1.00 94.50 205 THR A O 1
ATOM 1638 N N . PRO A 1 206 ? -3.010 9.775 -22.121 1.00 94.19 206 PRO A N 1
ATOM 1639 C CA . PRO A 1 206 ? -3.147 9.115 -23.424 1.00 94.19 206 PRO A CA 1
ATOM 1640 C C . PRO A 1 206 ? -3.085 10.080 -24.619 1.00 94.19 206 PRO A C 1
ATOM 1642 O O . PRO A 1 206 ? -2.632 9.714 -25.701 1.00 94.19 206 PRO A O 1
ATOM 1645 N N . ARG A 1 207 ? -3.522 11.337 -24.438 1.00 94.69 207 ARG A N 1
ATOM 1646 C CA . ARG A 1 207 ? -3.402 12.382 -25.463 1.00 94.69 207 ARG A CA 1
ATOM 1647 C C . ARG A 1 207 ? -1.953 12.807 -25.685 1.00 94.69 207 ARG A C 1
ATOM 1649 O O . ARG A 1 207 ? -1.557 12.913 -26.840 1.00 94.69 207 ARG A O 1
ATOM 1656 N N . ALA A 1 208 ? -1.199 13.047 -24.616 1.00 92.75 208 ALA A N 1
ATOM 1657 C CA . ALA A 1 208 ? 0.216 13.387 -24.707 1.00 92.75 208 ALA A CA 1
ATOM 1658 C C . ALA A 1 208 ? 1.034 12.216 -25.272 1.00 92.75 208 ALA A C 1
ATOM 1660 O O . ALA A 1 208 ? 1.837 12.424 -26.179 1.00 92.75 208 ALA A O 1
ATOM 1661 N N . VAL A 1 209 ? 0.728 10.981 -24.847 1.00 92.69 209 VAL A N 1
ATOM 1662 C CA . VAL A 1 209 ? 1.340 9.742 -25.355 1.00 92.69 209 VAL A CA 1
ATOM 1663 C C . VAL A 1 209 ? 1.302 9.669 -26.871 1.00 92.69 209 VAL A C 1
ATOM 1665 O O . VAL A 1 209 ? 2.335 9.422 -27.490 1.00 92.69 209 VAL A O 1
ATOM 1668 N N . ARG A 1 210 ? 0.153 9.972 -27.487 1.00 94.75 210 ARG A N 1
ATOM 1669 C CA . ARG A 1 210 ? 0.008 9.965 -28.951 1.00 94.75 210 ARG A CA 1
ATOM 1670 C C . ARG A 1 210 ? 1.011 10.865 -29.675 1.00 94.75 210 ARG A C 1
ATOM 1672 O O . ARG A 1 210 ? 1.338 10.579 -30.821 1.00 94.75 210 ARG A O 1
ATOM 1679 N N . HIS A 1 211 ? 1.496 11.935 -29.045 1.00 93.44 211 HIS A N 1
ATOM 1680 C CA . HIS A 1 211 ? 2.483 12.821 -29.665 1.00 93.44 211 HIS A CA 1
ATOM 1681 C C . HIS A 1 211 ? 3.884 12.212 -29.707 1.00 93.44 211 HIS A C 1
ATOM 1683 O O . HIS A 1 211 ? 4.596 12.429 -30.685 1.00 93.44 211 HIS A O 1
ATOM 1689 N N . TYR A 1 212 ? 4.270 11.417 -28.706 1.00 91.12 212 TYR A N 1
ATOM 1690 C CA . TYR A 1 212 ? 5.567 10.737 -28.697 1.00 91.12 212 TYR A CA 1
ATOM 1691 C C . TYR A 1 212 ? 5.510 9.277 -29.171 1.00 91.12 212 TYR A C 1
ATOM 1693 O O . TYR A 1 212 ? 6.559 8.697 -29.441 1.00 91.12 212 TYR A O 1
ATOM 1701 N N . THR A 1 213 ? 4.329 8.686 -29.395 1.00 94.12 213 THR A N 1
ATOM 1702 C CA . THR A 1 213 ? 4.187 7.344 -29.999 1.00 94.12 213 THR A CA 1
ATOM 1703 C C . THR A 1 213 ? 4.994 7.160 -31.296 1.00 94.12 213 THR A C 1
ATOM 1705 O O . THR A 1 213 ? 5.678 6.144 -31.400 1.00 94.12 213 THR A O 1
ATOM 1708 N N . PRO A 1 214 ? 5.024 8.107 -32.259 1.00 94.75 214 PRO A N 1
ATOM 1709 C CA . PRO A 1 214 ? 5.831 7.938 -33.472 1.00 94.75 214 PRO A CA 1
ATOM 1710 C C . PRO A 1 214 ? 7.342 7.901 -33.205 1.00 94.75 214 PRO A C 1
ATOM 1712 O O . PRO A 1 214 ? 8.102 7.316 -33.974 1.00 94.75 214 PRO A O 1
ATOM 1715 N N . LEU A 1 215 ? 7.811 8.546 -32.132 1.00 90.94 215 LEU A N 1
ATOM 1716 C CA . LEU A 1 215 ? 9.204 8.435 -31.698 1.00 90.94 215 LEU A CA 1
ATOM 1717 C C . LEU A 1 215 ? 9.472 7.041 -31.122 1.00 90.94 215 LEU A C 1
ATOM 1719 O O . LEU A 1 215 ? 10.422 6.393 -31.549 1.00 90.94 215 LEU A O 1
ATOM 1723 N N . LEU A 1 216 ? 8.599 6.562 -30.228 1.00 92.25 216 LEU A N 1
ATOM 1724 C CA . LEU A 1 216 ? 8.688 5.218 -29.647 1.00 92.25 216 LEU A CA 1
ATOM 1725 C C . LEU A 1 216 ? 8.732 4.139 -30.731 1.00 92.25 216 LEU A C 1
ATOM 1727 O O . LEU A 1 216 ? 9.609 3.279 -30.714 1.00 92.25 216 LEU A O 1
ATOM 1731 N N . GLN A 1 217 ? 7.818 4.221 -31.699 1.00 94.50 217 GLN A N 1
ATOM 1732 C CA . GLN A 1 217 ? 7.734 3.275 -32.804 1.00 94.50 217 GLN A CA 1
ATOM 1733 C C . GLN A 1 217 ? 9.029 3.253 -33.621 1.00 94.50 217 GLN A C 1
ATOM 1735 O O . GLN A 1 217 ? 9.584 2.181 -33.836 1.00 94.50 217 GLN A O 1
ATOM 1740 N N . ARG A 1 218 ? 9.564 4.421 -34.003 1.00 93.69 218 ARG A N 1
ATOM 1741 C CA . ARG A 1 218 ? 10.830 4.499 -34.751 1.00 93.69 218 ARG A CA 1
ATOM 1742 C C . ARG A 1 218 ? 12.005 3.900 -33.979 1.00 93.69 218 ARG A C 1
ATOM 1744 O O . ARG A 1 218 ? 12.840 3.231 -34.584 1.00 93.69 218 ARG A O 1
ATOM 1751 N N . SER A 1 219 ? 12.077 4.114 -32.664 1.00 91.38 219 SER A N 1
ATOM 1752 C CA . SER A 1 219 ? 13.119 3.511 -31.821 1.00 91.38 219 SER A CA 1
ATOM 1753 C C . SER A 1 219 ? 13.013 1.983 -31.793 1.00 91.38 219 SER A C 1
ATOM 1755 O O . SER A 1 219 ? 14.024 1.294 -31.924 1.00 91.38 219 SER A O 1
ATOM 1757 N N . VAL A 1 220 ? 11.794 1.445 -31.696 1.00 94.31 220 VAL A N 1
ATOM 1758 C CA . VAL A 1 220 ? 11.544 -0.003 -31.757 1.00 94.31 220 VAL A CA 1
ATOM 1759 C C . VAL A 1 220 ? 11.886 -0.564 -33.139 1.00 94.31 220 VAL A C 1
ATOM 1761 O O . VAL A 1 220 ? 12.644 -1.525 -33.229 1.00 94.31 220 VAL A O 1
ATOM 1764 N N . GLU A 1 221 ? 11.419 0.056 -34.221 1.00 96.00 221 GLU A N 1
ATOM 1765 C CA . GLU A 1 221 ? 11.711 -0.375 -35.596 1.00 96.00 221 GLU A CA 1
ATOM 1766 C C . GLU A 1 221 ? 13.215 -0.348 -35.901 1.00 96.00 221 GLU A C 1
ATOM 1768 O O . GLU A 1 221 ? 13.748 -1.252 -36.544 1.00 96.00 221 GLU A O 1
ATOM 1773 N N . ALA A 1 222 ? 13.943 0.653 -35.395 1.00 93.00 222 ALA A N 1
ATOM 1774 C CA . ALA A 1 222 ? 15.394 0.718 -35.541 1.00 93.00 222 ALA A CA 1
ATOM 1775 C C . ALA A 1 222 ? 16.109 -0.461 -34.861 1.00 93.00 222 ALA A C 1
ATOM 1777 O O . ALA A 1 222 ? 17.167 -0.884 -35.337 1.00 93.00 222 ALA A O 1
ATOM 1778 N N . SER A 1 223 ? 15.528 -0.999 -33.784 1.00 94.69 223 SER A N 1
ATOM 1779 C CA . SER A 1 223 ? 16.067 -2.152 -33.061 1.00 94.69 223 SER A CA 1
ATOM 1780 C C . SER A 1 223 ? 15.920 -3.468 -33.833 1.00 94.69 223 SER A C 1
ATOM 1782 O O . SER A 1 223 ? 16.720 -4.377 -33.617 1.00 94.69 223 SER A O 1
ATOM 1784 N N . PHE A 1 224 ? 14.988 -3.562 -34.793 1.00 95.56 224 PHE A N 1
ATOM 1785 C CA . PHE A 1 224 ? 14.786 -4.778 -35.593 1.00 95.56 224 PHE A CA 1
ATOM 1786 C C . PHE A 1 224 ? 16.033 -5.177 -36.372 1.00 95.56 224 PHE A C 1
ATOM 1788 O O . PHE A 1 224 ? 16.357 -6.353 -36.421 1.00 95.56 224 PHE A O 1
ATOM 1795 N N . ARG A 1 225 ? 16.830 -4.211 -36.845 1.00 95.25 225 ARG A N 1
ATOM 1796 C CA . ARG A 1 225 ? 18.109 -4.514 -37.509 1.00 95.25 225 ARG A CA 1
ATOM 1797 C C . ARG A 1 225 ? 19.079 -5.293 -36.620 1.00 95.25 225 ARG A C 1
ATOM 1799 O O . ARG A 1 225 ? 19.878 -6.063 -37.134 1.00 95.25 225 ARG A O 1
ATOM 1806 N N . VAL A 1 226 ? 19.046 -5.064 -35.305 1.00 93.12 226 VAL A N 1
ATOM 1807 C CA . VAL A 1 226 ? 19.877 -5.807 -34.348 1.00 93.12 226 VAL A CA 1
ATOM 1808 C C . VAL A 1 226 ? 19.363 -7.239 -34.225 1.00 93.12 226 VAL A C 1
ATOM 1810 O O . VAL A 1 226 ? 20.159 -8.171 -34.258 1.00 93.12 226 VAL A O 1
ATOM 1813 N N . LEU A 1 227 ? 18.043 -7.414 -34.138 1.00 95.69 227 LEU A N 1
ATOM 1814 C CA . LEU A 1 227 ? 17.409 -8.732 -34.068 1.00 95.69 227 LEU A CA 1
ATOM 1815 C C . LEU A 1 227 ? 17.621 -9.539 -35.360 1.00 95.69 227 LEU A C 1
ATOM 1817 O O . LEU A 1 227 ? 17.952 -10.716 -35.280 1.00 95.69 227 LEU A O 1
ATOM 1821 N N . ASP A 1 228 ? 17.547 -8.895 -36.527 1.00 96.94 228 ASP A N 1
ATOM 1822 C CA . ASP A 1 228 ? 17.809 -9.516 -37.831 1.00 96.94 228 ASP A CA 1
ATOM 1823 C C . ASP A 1 228 ? 19.236 -10.076 -37.939 1.00 96.94 228 ASP A C 1
ATOM 1825 O O . ASP A 1 228 ? 19.468 -11.039 -38.665 1.00 96.94 228 ASP A O 1
ATOM 1829 N N . ILE A 1 229 ? 20.219 -9.469 -37.261 1.00 96.12 229 ILE A N 1
ATOM 1830 C CA . ILE A 1 229 ? 21.601 -9.976 -37.242 1.00 96.12 229 ILE A CA 1
ATOM 1831 C C . ILE A 1 229 ? 21.673 -11.279 -36.442 1.00 96.12 229 ILE A C 1
ATOM 1833 O O . ILE A 1 229 ? 22.250 -12.250 -36.929 1.00 96.12 229 ILE A O 1
ATOM 1837 N N . PHE A 1 230 ? 21.062 -11.313 -35.253 1.00 96.31 230 PHE A N 1
ATOM 1838 C CA . PHE A 1 230 ? 20.995 -12.528 -34.436 1.00 96.31 230 PHE A CA 1
ATOM 1839 C C . PHE A 1 230 ? 20.266 -13.655 -35.174 1.00 96.31 230 PHE A C 1
ATOM 1841 O O . PHE A 1 230 ? 20.761 -14.779 -35.203 1.00 96.31 230 PHE A O 1
ATOM 1848 N N . ASP A 1 231 ? 19.149 -13.342 -35.836 1.00 96.94 231 ASP A N 1
ATOM 1849 C CA . ASP A 1 231 ? 18.386 -14.304 -36.637 1.00 96.94 231 ASP A CA 1
ATOM 1850 C C . ASP A 1 231 ? 19.219 -14.880 -37.792 1.00 96.94 231 ASP A C 1
ATOM 1852 O O . ASP A 1 231 ? 19.375 -16.095 -37.907 1.00 96.94 231 ASP A O 1
ATOM 1856 N N . LYS A 1 232 ? 19.862 -14.017 -38.593 1.00 97.62 232 LYS A N 1
ATOM 1857 C CA . LYS A 1 232 ? 20.719 -14.443 -39.716 1.00 97.62 232 LYS A CA 1
ATOM 1858 C C . LYS A 1 232 ? 21.873 -15.344 -39.294 1.00 97.62 232 LYS A C 1
ATOM 1860 O O . LYS A 1 232 ? 22.307 -16.177 -40.086 1.00 97.62 232 LYS A O 1
ATOM 1865 N N . HIS A 1 233 ? 22.403 -15.149 -38.091 1.00 97.06 233 HIS A N 1
ATOM 1866 C CA . HIS A 1 233 ? 23.506 -15.950 -37.564 1.00 97.06 233 HIS A CA 1
ATOM 1867 C C . HIS A 1 233 ? 23.030 -17.162 -36.747 1.00 97.06 233 HIS A C 1
ATOM 1869 O O . HIS A 1 233 ? 23.855 -17.978 -36.343 1.00 97.06 233 HIS A O 1
ATOM 1875 N N . GLY A 1 234 ? 21.719 -17.312 -36.519 1.00 96.62 234 GLY A N 1
ATOM 1876 C CA . GLY A 1 234 ? 21.167 -18.370 -35.673 1.00 96.62 234 GLY A CA 1
ATOM 1877 C C . GLY A 1 234 ? 21.611 -18.259 -34.211 1.00 96.62 234 GLY A C 1
ATOM 1878 O O . GLY A 1 234 ? 21.748 -19.271 -33.524 1.00 96.62 234 GLY A O 1
ATOM 1879 N N . GLU A 1 235 ? 21.879 -17.041 -33.739 1.00 97.12 235 GLU A N 1
ATOM 1880 C CA . GLU A 1 235 ? 22.411 -16.771 -32.407 1.00 97.12 235 GLU A CA 1
ATOM 1881 C C . GLU A 1 235 ? 21.296 -16.430 -31.409 1.00 97.12 235 GLU A C 1
ATOM 1883 O O . GLU A 1 235 ? 20.357 -15.688 -31.698 1.00 97.12 235 GLU A O 1
ATOM 1888 N N . ALA A 1 236 ? 21.430 -16.930 -30.181 1.00 96.19 236 ALA A N 1
ATOM 1889 C CA . ALA A 1 236 ? 20.595 -16.494 -29.069 1.00 96.19 236 ALA A CA 1
ATOM 1890 C C . ALA A 1 236 ? 21.088 -15.150 -28.513 1.00 96.19 236 ALA A C 1
ATOM 1892 O O . ALA A 1 236 ? 22.287 -14.868 -28.501 1.00 96.19 236 ALA A O 1
ATOM 1893 N N . PHE A 1 237 ? 20.174 -14.347 -27.964 1.00 94.88 237 PHE A N 1
ATOM 1894 C CA . PHE A 1 237 ? 20.512 -13.070 -27.336 1.00 94.88 237 PHE A CA 1
ATOM 1895 C C . PHE A 1 237 ? 19.882 -12.912 -25.950 1.00 94.88 237 PHE A C 1
ATOM 1897 O O . PHE A 1 237 ? 18.894 -13.557 -25.594 1.00 94.88 237 PHE A O 1
ATOM 1904 N N . ASN A 1 238 ? 20.462 -12.018 -25.147 1.00 95.62 238 ASN A N 1
ATOM 1905 C CA . ASN A 1 238 ? 19.964 -11.700 -23.815 1.00 95.62 238 ASN A CA 1
ATOM 1906 C C . ASN A 1 238 ? 18.850 -10.642 -23.892 1.00 95.62 238 ASN A C 1
ATOM 1908 O O . ASN A 1 238 ? 19.120 -9.455 -24.094 1.00 95.62 238 ASN A O 1
ATOM 1912 N N . VAL A 1 239 ? 17.604 -11.076 -23.680 1.00 95.81 239 VAL A N 1
ATOM 1913 C CA . VAL A 1 239 ? 16.417 -10.207 -23.735 1.00 95.81 239 VAL A CA 1
ATOM 1914 C C . VAL A 1 239 ? 16.504 -9.061 -22.732 1.00 95.81 239 VAL A C 1
ATOM 1916 O O . VAL A 1 239 ? 16.216 -7.930 -23.103 1.00 95.81 239 VAL A O 1
ATOM 1919 N N . TYR A 1 240 ? 16.944 -9.315 -21.495 1.00 96.81 240 TYR A N 1
ATOM 1920 C CA . TYR A 1 240 ? 17.028 -8.282 -20.459 1.00 96.81 240 TYR A CA 1
ATOM 1921 C C . TYR A 1 240 ? 17.980 -7.152 -20.858 1.00 96.81 240 TYR A C 1
ATOM 1923 O O . TYR A 1 240 ? 17.626 -5.979 -20.788 1.00 96.81 240 TYR A O 1
ATOM 1931 N N . GLN A 1 241 ? 19.185 -7.493 -21.320 1.00 95.38 241 GLN A N 1
ATOM 1932 C CA . GLN A 1 241 ? 20.155 -6.478 -21.738 1.00 95.38 241 GLN A CA 1
ATOM 1933 C C . GLN A 1 241 ? 19.673 -5.693 -22.961 1.00 95.38 241 GLN A C 1
ATOM 1935 O O . GLN A 1 241 ? 19.912 -4.488 -23.050 1.00 95.38 241 GLN A O 1
ATOM 1940 N N . PHE A 1 242 ? 19.005 -6.364 -23.899 1.00 94.88 242 PHE A N 1
ATOM 1941 C CA . PHE A 1 242 ? 18.442 -5.725 -25.082 1.00 94.88 242 PHE A CA 1
ATOM 1942 C C . PHE A 1 242 ? 17.315 -4.749 -24.720 1.00 94.88 242 PHE A C 1
ATOM 1944 O O . PHE A 1 242 ? 17.380 -3.573 -25.084 1.00 94.88 242 PHE A O 1
ATOM 1951 N N . THR A 1 243 ? 16.313 -5.200 -23.961 1.00 95.00 243 THR A N 1
ATOM 1952 C CA . THR A 1 243 ? 15.155 -4.371 -23.602 1.00 95.00 243 THR A CA 1
ATOM 1953 C C . THR A 1 243 ? 15.533 -3.235 -22.660 1.00 95.00 243 THR A C 1
ATOM 1955 O O . THR A 1 243 ? 15.002 -2.139 -22.818 1.00 95.00 243 THR A O 1
ATOM 1958 N N . ALA A 1 244 ? 16.493 -3.439 -21.752 1.00 95.12 244 ALA A N 1
ATOM 1959 C CA . ALA A 1 244 ? 17.020 -2.371 -20.906 1.00 95.12 244 ALA A CA 1
ATOM 1960 C C . ALA A 1 244 ? 17.650 -1.246 -21.743 1.00 95.12 244 ALA A C 1
ATOM 1962 O O . ALA A 1 244 ? 17.307 -0.083 -21.555 1.00 95.12 244 ALA A O 1
ATOM 1963 N N . LYS A 1 245 ? 18.508 -1.582 -22.719 1.00 93.44 245 LYS A N 1
ATOM 1964 C CA . LYS A 1 245 ? 19.117 -0.587 -23.623 1.00 93.44 245 LYS A CA 1
ATOM 1965 C C . LYS A 1 245 ? 18.065 0.159 -24.443 1.00 93.44 245 LYS A C 1
ATOM 1967 O O . LYS A 1 245 ? 18.135 1.381 -24.552 1.00 93.44 245 LYS A O 1
ATOM 1972 N N . LEU A 1 246 ? 17.089 -0.567 -24.989 1.00 93.88 246 LEU A N 1
ATOM 1973 C CA . LEU A 1 246 ? 16.009 0.022 -25.778 1.00 93.88 246 LEU A CA 1
ATOM 1974 C C . LEU A 1 246 ? 15.149 0.981 -24.940 1.00 93.88 246 LEU A C 1
ATOM 1976 O O . LEU A 1 246 ? 14.865 2.092 -25.379 1.00 93.88 246 LEU A O 1
ATOM 1980 N N . ALA A 1 247 ? 14.774 0.580 -23.722 1.00 92.94 247 ALA A N 1
ATOM 1981 C CA . ALA A 1 247 ? 14.012 1.423 -22.805 1.00 92.94 247 ALA A CA 1
ATOM 1982 C C . ALA A 1 247 ? 14.801 2.676 -22.394 1.00 92.94 247 ALA A C 1
ATOM 1984 O O . ALA A 1 247 ? 14.247 3.773 -22.410 1.00 92.94 247 ALA A O 1
ATOM 1985 N N . SER A 1 248 ? 16.098 2.544 -22.092 1.00 92.25 248 SER A N 1
ATOM 1986 C CA . SER A 1 248 ? 16.957 3.691 -21.777 1.00 92.25 248 SER A CA 1
ATOM 1987 C C . SER A 1 248 ? 17.043 4.688 -22.932 1.00 92.25 248 SER A C 1
ATOM 1989 O O . SER A 1 248 ? 16.928 5.878 -22.689 1.00 92.25 248 SER A O 1
ATOM 1991 N N . GLN A 1 249 ? 17.168 4.229 -24.182 1.00 89.19 249 GLN A N 1
ATOM 1992 C CA . GLN A 1 249 ? 17.184 5.115 -25.356 1.00 89.19 249 GLN A CA 1
ATOM 1993 C C . GLN A 1 249 ? 15.855 5.858 -25.574 1.00 89.19 249 GLN A C 1
ATOM 1995 O O . GLN A 1 249 ? 15.815 6.903 -26.214 1.00 89.19 249 GLN A O 1
ATOM 2000 N N . ILE A 1 250 ? 14.750 5.284 -25.107 1.00 87.88 250 ILE A N 1
ATOM 2001 C CA . ILE A 1 250 ? 13.425 5.893 -25.211 1.00 87.88 250 ILE A CA 1
ATOM 2002 C C . ILE A 1 250 ? 13.209 6.959 -24.127 1.00 87.88 250 ILE A C 1
ATOM 2004 O O . ILE A 1 250 ? 12.518 7.945 -24.373 1.00 87.88 250 ILE A O 1
ATOM 2008 N N . ILE A 1 251 ? 13.742 6.728 -22.926 1.00 86.06 251 ILE A N 1
ATOM 2009 C CA . ILE A 1 251 ? 13.532 7.587 -21.755 1.00 86.06 251 ILE A CA 1
ATOM 2010 C C . ILE A 1 251 ? 14.557 8.735 -21.693 1.00 86.06 251 ILE A C 1
ATOM 2012 O O . ILE A 1 251 ? 14.205 9.813 -21.213 1.00 86.06 251 ILE A O 1
ATOM 2016 N N . CYS A 1 252 ? 15.798 8.504 -22.136 1.00 70.44 252 CYS A N 1
ATOM 2017 C CA . CYS A 1 252 ? 16.906 9.468 -22.133 1.00 70.44 252 CYS A CA 1
ATOM 2018 C C . CYS A 1 252 ? 17.019 10.230 -23.456 1.00 70.44 252 CYS A C 1
ATOM 2020 O O . CYS A 1 252 ? 17.295 11.448 -23.389 1.00 70.44 252 CYS A O 1
#

Foldseek 3Di:
DFKAWEAFAPPCPPGTDIDDDPPDPWPVRCQVVVCVSRVPLCQVADPPPPVPDDPDDDPPPRHQWHFWKDDPPGTDHTPVSRRPDPDYIYTYTSNHGDDDQEEDDQDPQAWCVVQCPDPNPVSVVVVCVVRHQWHWTAGRNQIDIHGDDVSVVCVQPPDDDPHWADCCDPSRPNVVVADLLDCVRRTCPRPNVVVCVVPPVVCVDPVNCVVCVVVLVVLVVVCVVVVVVCVVVVHDDDPVVSVVVSVVVSVD

Radius of gyration: 26.51 Å; chains: 1; bounding box: 58×51×71 Å

Sequence (252 aa):
MVSQTFFLLGRREDTTRKVEMNGPDSLNAILPGIAAVYGILRPEGIILSNPKLNSSMLPRADPITEIRFHNEHEQLDSIEELIQCNDAVGISINGHPVREPQQPPVISEFGNHFEIYPDHIGNHQRLFNKYGSVIRTDNFGRVTYLANDPDITAIAFREGEYFTKAPSTLNHPLYRIRDQTALFLCDTDAPAWKDAHRYIPPSMTPRAVRHYTPLLQRSVEASFRVLDIFDKHGEAFNVYQFTAKLASQIIC